Protein AF-A0ABD3Y4Z1-F1 (afdb_monomer_lite)

InterPro domains:
  IPR001492 Flagellin [PTHR42792] (3-357)
  IPR010810 Flagellin hook, IN motif [PF07196] (75-115)
  IPR042187 Flagellin, C-terminal domain, subdomain 2 [G3DSA:6.10.10.10] (309-356)
  IPR046358 Flagellin, C-terminal domain [PF00700] (271-356)

Foldseek 3Di:
DAQPCAKDWDQQDPDPPNTDIAGDGGLPLQRAFKFKDKQDAPDCAAALHKDFAFPDAGQHSHQWFWKFKAAQHTDIFTDGRSDFLLRVQVRVCVCCVPRVKHKFKKWKKWKFKPFFDQAQKKKWKAKQNDIWIFGGRRDRLVVLVRVQVRCCVCCVPRQKHWDADPSIIMIMHRSRGKIKMFDTDIPVRDKRIKMWIWGATLVRDTDDTDIDTNRRGMMIGGIMMMMIHLGKMKMATPDSSSHHNHRIDITDGDGSVPQDPPDPSSVVSNVRGVVSSVVNVVVSVVSVVVSVVVSVVSVVVVVVVVVVVVVVCCVVPPDDPVVVVVVVVVVVVCVVVVVVVVVVVVCVVVVVVVVVD

pLDDT: mean 87.48, std 9.1, range [54.03, 96.75]

Secondary structure (DSSP, 8-state):
--STTEEEEEE-SSSTT-EEEEEE---SGGG-EEEEEEE--SSSSSTT-EEEESSSPPPPS---EEEEEESSSEEEEEE-TT--HHHHHHHHHTTHHHH--EEEEEEEEEEEEEE-PPTT-EEEEEETTEEEEEE--SSHHHHHHHHHHHHHTTHHHH--EEEEETTEEEEEETT---EEEEEEEETTSS---EEEEEEE-TT--B---EEE-TTS-EEEEPPEEEEEESS--EEEESSGGGTTSSSEEE-EEEESTT---SSHHHHHHHHHHHHHHHHHHHHHHHHHHHHHHHHHHHHHHHHHHHHHHHHHHHHHHS--HHHHHHHHHHHHHHHHHHHHHHHHHHHHHHHHHHT--

Sequence (357 aa):
LNGSFGSKSFQIGSNANETINVSLSSVAAEKIGSNQVNLQSAAADGFGQAAAATATLATSAVAGGTYDISGRNDAQVTIAAGASAEDAAAAINSVTSSTGVTAQARTEAGLSLSALAAADESVSFELNGEKLSFVATGSKSGDEQALAEAINSATDEHGVTATIENGALSVSNNNGADITFADLTDSAGTPTVELDVTPEGYDGAAGTAVTLNTAAGATRVSGAVQLNSSETFSAQASDASLAAGTTDVTSKLNDVADVDITSQKGSQDALAIIDNAIANIDSQRASLGAVQNRFDHTISNLANISENVSASRSRIQDTDFATETAEMTKNQILQQAGTSILSQANQLPQTALSLLG

Structure (mmCIF, N/CA/C/O backbone):
data_AF-A0ABD3Y4Z1-F1
#
_entry.id   AF-A0ABD3Y4Z1-F1
#
loop_
_atom_site.group_PDB
_atom_site.id
_atom_site.type_symbol
_atom_site.label_atom_id
_atom_site.label_alt_id
_atom_site.label_comp_id
_atom_site.label_asym_id
_atom_site.label_entity_id
_atom_site.label_seq_id
_atom_site.pdbx_PDB_ins_code
_atom_site.Cartn_x
_atom_site.Cartn_y
_atom_site.Cartn_z
_atom_site.occupancy
_atom_site.B_iso_or_equiv
_atom_site.auth_seq_id
_atom_site.auth_comp_id
_atom_site.auth_asym_id
_atom_site.auth_atom_id
_atom_site.pdbx_PDB_model_num
ATOM 1 N N . LEU A 1 1 ? -5.950 13.852 19.069 1.00 77.19 1 LEU A N 1
ATOM 2 C CA . LEU A 1 1 ? -5.534 13.156 20.307 1.00 77.19 1 LEU A CA 1
ATOM 3 C C . LEU A 1 1 ? -4.084 12.720 20.148 1.00 77.19 1 LEU A C 1
ATOM 5 O O . LEU A 1 1 ? -3.769 12.134 19.125 1.00 77.19 1 LEU A O 1
ATOM 9 N N . ASN A 1 2 ? -3.213 13.018 21.113 1.00 79.06 2 ASN A N 1
ATOM 10 C CA . ASN A 1 2 ? -1.759 12.783 21.023 1.00 79.06 2 ASN A CA 1
ATOM 11 C C . ASN A 1 2 ? -1.303 11.437 21.628 1.00 79.06 2 ASN A C 1
ATOM 13 O O . ASN A 1 2 ? -0.126 11.261 21.919 1.00 79.06 2 ASN A O 1
ATOM 17 N N . GLY A 1 3 ? -2.236 10.523 21.912 1.00 80.94 3 GLY A N 1
ATOM 18 C CA . GLY A 1 3 ? -1.942 9.224 22.529 1.00 80.94 3 GLY A CA 1
ATOM 19 C C . GLY A 1 3 ? -1.646 9.255 24.034 1.00 80.94 3 GLY A C 1
ATOM 20 O O . GLY A 1 3 ? -1.525 8.198 24.641 1.00 80.94 3 GLY A O 1
ATOM 21 N N . SER A 1 4 ? -1.601 10.428 24.681 1.00 85.94 4 SER A N 1
ATOM 22 C CA . SER A 1 4 ? -1.323 10.539 26.126 1.00 85.94 4 SER A CA 1
ATOM 23 C C . SER A 1 4 ? -2.410 9.913 27.014 1.00 85.94 4 SER A C 1
ATOM 25 O O . SER A 1 4 ? -2.146 9.561 28.165 1.00 85.94 4 SER A O 1
ATOM 27 N N . PHE A 1 5 ? -3.628 9.745 26.487 1.00 86.00 5 PHE A N 1
ATOM 28 C CA . PHE A 1 5 ? -4.715 9.089 27.213 1.00 86.00 5 PHE A CA 1
ATOM 29 C C . PHE A 1 5 ? -4.384 7.620 27.525 1.00 86.00 5 PHE A C 1
ATOM 31 O O . PHE A 1 5 ? -4.651 7.167 28.640 1.00 86.00 5 PHE A O 1
ATOM 38 N N . GLY A 1 6 ? -3.747 6.907 26.586 1.00 85.81 6 GLY A N 1
ATOM 39 C CA . GLY A 1 6 ? -3.379 5.500 26.734 1.00 85.81 6 GLY A CA 1
ATOM 40 C C . GLY A 1 6 ? -4.581 4.631 27.103 1.00 85.81 6 GLY A C 1
ATOM 41 O O . GLY A 1 6 ? -5.653 4.768 26.515 1.00 85.81 6 GLY A O 1
ATOM 42 N N . SER A 1 7 ? -4.411 3.773 28.109 1.00 89.38 7 SER A N 1
ATOM 43 C CA . SER A 1 7 ? -5.489 2.966 28.690 1.00 89.38 7 SER A CA 1
ATOM 44 C C . SER A 1 7 ? -5.865 3.494 30.073 1.00 89.38 7 SER A C 1
ATOM 46 O O . SER A 1 7 ? -5.018 3.567 30.969 1.00 89.38 7 SER A O 1
ATOM 48 N N . LYS A 1 8 ? -7.138 3.851 30.263 1.00 91.81 8 LYS A N 1
ATOM 49 C CA . LYS A 1 8 ? -7.707 4.282 31.548 1.00 91.81 8 LYS A CA 1
ATOM 50 C C . LYS A 1 8 ? -8.843 3.358 31.960 1.00 91.81 8 LYS A C 1
ATOM 52 O O . LYS A 1 8 ? -9.648 2.952 31.127 1.00 91.81 8 LYS A O 1
ATOM 57 N N . SER A 1 9 ? -8.922 3.060 33.250 1.00 92.75 9 SER A N 1
ATOM 58 C CA . SER A 1 9 ? -10.040 2.343 33.850 1.00 92.75 9 SER A CA 1
ATOM 59 C C . SER A 1 9 ? -10.935 3.320 34.607 1.00 92.75 9 SER A C 1
ATOM 61 O O . SER A 1 9 ? -10.460 4.198 35.329 1.00 92.75 9 SER A O 1
ATOM 63 N N . PHE A 1 10 ? -12.244 3.170 34.436 1.00 93.06 10 PHE A N 1
ATOM 64 C CA . PHE A 1 10 ? -13.253 3.924 35.170 1.00 93.06 10 PHE A CA 1
ATOM 65 C C . PHE A 1 10 ? -13.995 2.962 36.083 1.00 93.06 10 PHE A C 1
ATOM 67 O O . PHE A 1 10 ? -14.645 2.037 35.599 1.00 93.06 10 PHE A O 1
ATOM 74 N N . GLN A 1 11 ? -13.881 3.167 37.393 1.00 93.31 11 GLN A N 1
ATOM 75 C CA . GLN A 1 11 ? -14.671 2.448 38.386 1.00 93.31 11 GLN A CA 1
ATOM 76 C C . GLN A 1 11 ? -16.131 2.878 38.243 1.00 93.31 11 GLN A C 1
ATOM 78 O O . GLN A 1 11 ? -16.445 4.057 38.392 1.00 93.31 11 GLN A O 1
ATOM 83 N N . ILE A 1 12 ? -17.004 1.924 37.938 1.00 91.06 12 ILE A N 1
ATOM 84 C CA . ILE A 1 12 ? -18.431 2.178 37.734 1.00 91.06 12 ILE A CA 1
ATOM 85 C C . ILE A 1 12 ? -19.304 1.510 38.787 1.00 91.06 12 ILE A C 1
ATOM 87 O O . ILE A 1 12 ? -20.446 1.905 38.942 1.00 91.06 12 ILE A O 1
ATOM 91 N N . GLY A 1 13 ? -18.794 0.540 39.539 1.00 88.12 13 GLY A N 1
ATOM 92 C CA . GLY A 1 13 ? -19.601 -0.205 40.496 1.00 88.12 13 GLY A CA 1
ATOM 93 C C . GLY A 1 13 ? -19.256 0.067 41.958 1.00 88.12 13 GLY A C 1
ATOM 94 O O . GLY A 1 13 ? -18.287 0.765 42.275 1.00 88.12 13 GLY A O 1
ATOM 95 N N . SER A 1 14 ? -20.072 -0.477 42.859 1.00 85.75 14 SER A N 1
ATOM 96 C CA . SER A 1 14 ? -19.900 -0.332 44.308 1.00 85.75 14 SER A CA 1
ATOM 97 C C . SER A 1 14 ? -18.797 -1.229 44.872 1.00 85.75 14 SER A C 1
ATOM 99 O O . SER A 1 14 ? -18.275 -0.934 45.947 1.00 85.75 14 SER A O 1
ATOM 101 N N . ASN A 1 15 ? -18.439 -2.312 44.172 1.00 88.81 15 ASN A N 1
ATOM 102 C CA . ASN A 1 15 ? -17.381 -3.228 44.594 1.00 88.81 15 ASN A CA 1
ATOM 103 C C . ASN A 1 15 ? -16.070 -2.931 43.866 1.00 88.81 15 ASN A C 1
ATOM 105 O O . ASN A 1 15 ? -16.061 -2.518 42.707 1.00 88.81 15 ASN A O 1
ATOM 109 N N . ALA A 1 16 ? -14.940 -3.190 44.523 1.00 90.25 16 ALA A N 1
ATOM 110 C CA . ALA A 1 16 ? -13.627 -2.993 43.917 1.00 90.25 16 ALA A CA 1
ATOM 111 C C . ALA A 1 16 ? -13.487 -3.757 42.583 1.00 90.25 16 ALA A C 1
ATOM 113 O O . ALA A 1 16 ? -13.879 -4.919 42.484 1.00 90.25 16 ALA A O 1
ATOM 114 N N . ASN A 1 17 ? -12.865 -3.111 41.590 1.00 89.88 17 ASN A N 1
ATOM 115 C CA . ASN A 1 17 ? -12.566 -3.636 40.247 1.00 89.88 17 ASN A CA 1
ATOM 116 C C . ASN A 1 17 ? -13.754 -3.764 39.274 1.00 89.88 17 ASN A C 1
ATOM 118 O O . ASN A 1 17 ? -13.558 -4.209 38.141 1.00 89.88 17 ASN A O 1
ATOM 122 N N . GLU A 1 18 ? -14.954 -3.312 39.641 1.00 91.56 18 GLU A N 1
ATOM 123 C CA . GLU A 1 18 ? -16.062 -3.124 38.694 1.00 91.56 18 GLU A CA 1
ATOM 124 C C . GLU A 1 18 ? -15.767 -1.917 37.787 1.00 91.56 18 GLU A C 1
ATOM 126 O O . GLU A 1 18 ? -16.157 -0.783 38.073 1.00 91.56 18 GLU A O 1
ATOM 131 N N . THR A 1 19 ? -15.024 -2.162 36.702 1.00 93.25 19 THR A N 1
ATOM 132 C CA . THR A 1 19 ? -14.462 -1.115 35.841 1.00 93.25 19 THR A CA 1
ATOM 133 C C . THR A 1 19 ? -14.854 -1.248 34.370 1.00 93.25 19 THR A C 1
ATOM 135 O O . THR A 1 19 ? -15.142 -2.331 33.850 1.00 93.25 19 THR A O 1
ATOM 138 N N . ILE A 1 20 ? -14.852 -0.111 33.677 1.00 92.50 20 ILE A N 1
ATOM 139 C CA . ILE A 1 20 ? -14.861 -0.032 32.215 1.00 92.50 20 ILE A CA 1
ATOM 140 C C . ILE A 1 20 ? -13.511 0.521 31.784 1.00 92.50 20 ILE A C 1
ATOM 142 O O . ILE A 1 20 ? -13.114 1.607 32.207 1.00 92.50 20 ILE A O 1
ATOM 146 N N . ASN A 1 21 ? -12.806 -0.242 30.955 1.00 91.94 21 ASN A N 1
ATOM 147 C CA . ASN A 1 21 ? -11.532 0.171 30.388 1.00 91.94 21 ASN A CA 1
ATOM 148 C C . ASN A 1 21 ? -11.776 0.901 29.072 1.00 91.94 21 ASN A C 1
ATOM 150 O O . ASN A 1 21 ? -12.560 0.444 28.240 1.00 91.94 21 ASN A O 1
ATOM 154 N N . VAL A 1 22 ? -11.082 2.016 28.889 1.00 92.38 22 VAL A N 1
ATOM 155 C CA . VAL A 1 22 ? -11.093 2.800 27.661 1.00 92.38 22 VAL A CA 1
ATOM 156 C C . VAL A 1 22 ? -9.653 2.986 27.226 1.00 92.38 22 VAL A C 1
ATOM 158 O O . VAL A 1 22 ? -8.838 3.534 27.970 1.00 92.38 22 VAL A O 1
ATOM 161 N N . SER A 1 23 ? -9.344 2.521 26.025 1.00 89.12 23 SER A N 1
ATOM 162 C CA . SER A 1 23 ? -8.058 2.728 25.373 1.00 89.12 23 SER A CA 1
ATOM 163 C C . SER A 1 23 ? -8.235 3.691 24.209 1.00 89.12 23 SER A C 1
ATOM 165 O O . SER A 1 23 ? -9.094 3.469 23.356 1.00 89.12 23 SER A O 1
ATOM 167 N N . LEU A 1 24 ? -7.427 4.750 24.167 1.00 87.19 24 LEU A N 1
ATOM 168 C CA . LEU A 1 24 ? -7.327 5.629 23.005 1.00 87.19 24 LEU A CA 1
ATOM 169 C C . LEU A 1 24 ? -5.881 5.669 22.531 1.00 87.19 24 LEU A C 1
ATOM 171 O O . LEU A 1 24 ? -4.979 6.075 23.269 1.00 87.19 24 LEU A O 1
ATOM 175 N N . SER A 1 25 ? -5.695 5.286 21.276 1.00 86.06 25 SER A N 1
ATOM 176 C CA . SER A 1 25 ? -4.427 5.426 20.575 1.00 86.06 25 SER A CA 1
ATOM 177 C C . SER A 1 25 ? -4.230 6.869 20.098 1.00 86.06 25 SER A C 1
ATOM 179 O O . SER A 1 25 ? -5.124 7.718 20.175 1.00 86.06 25 SER A O 1
ATOM 181 N N . SER A 1 26 ? -3.016 7.186 19.650 1.00 88.44 26 SER A N 1
ATOM 182 C CA . SER A 1 26 ? -2.761 8.479 19.014 1.00 88.44 26 SER A CA 1
ATOM 183 C C . SER A 1 26 ? -3.488 8.565 17.669 1.00 88.44 26 SER A C 1
ATOM 185 O O . SER A 1 26 ? -3.618 7.566 16.968 1.00 88.44 26 SER A O 1
ATOM 187 N N . VAL A 1 27 ? -3.930 9.772 17.314 1.00 88.25 27 VAL A N 1
ATOM 188 C CA . VAL A 1 27 ? -4.395 10.132 15.959 1.00 88.25 27 VAL A CA 1
ATOM 189 C C . VAL A 1 27 ? -3.575 11.296 15.393 1.00 88.25 27 VAL A C 1
ATOM 191 O O . VAL A 1 27 ? -4.045 12.050 14.548 1.00 88.25 27 VAL A O 1
ATOM 194 N N . ALA A 1 28 ? -2.377 11.523 15.941 1.00 91.75 28 ALA A N 1
ATOM 195 C CA . ALA A 1 28 ? -1.428 12.469 15.365 1.00 91.75 28 ALA A CA 1
ATOM 196 C C . ALA A 1 28 ? -0.956 11.955 13.999 1.00 91.75 28 ALA A C 1
ATOM 198 O O . ALA A 1 28 ? -0.784 10.747 13.855 1.00 91.75 28 ALA A O 1
ATOM 199 N N . ALA A 1 29 ? -0.714 12.860 13.045 1.00 90.62 29 ALA A N 1
ATOM 200 C CA . ALA A 1 29 ? -0.321 12.512 11.675 1.00 90.62 29 ALA A CA 1
ATOM 201 C C . ALA A 1 29 ? 0.913 11.590 11.626 1.00 90.62 29 ALA A C 1
ATOM 203 O O . ALA A 1 29 ? 0.895 10.616 10.896 1.00 90.62 29 ALA A O 1
ATOM 204 N N . GLU A 1 30 ? 1.893 11.806 12.509 1.00 91.06 30 GLU A N 1
ATOM 205 C CA . GLU A 1 30 ? 3.121 10.995 12.673 1.00 91.06 30 GLU A CA 1
ATOM 206 C C . GLU A 1 30 ? 2.895 9.589 13.285 1.00 91.06 30 GLU A C 1
ATOM 208 O O . GLU A 1 30 ? 3.835 8.852 13.594 1.00 91.06 30 GLU A O 1
ATOM 213 N N . LYS A 1 31 ? 1.650 9.247 13.641 1.00 88.56 31 LYS A N 1
ATOM 214 C CA . LYS A 1 31 ? 1.281 7.999 14.342 1.00 88.56 31 LYS A CA 1
ATOM 215 C C . LYS A 1 31 ? 0.110 7.269 13.693 1.00 88.56 31 LYS A C 1
ATOM 217 O O . LYS A 1 31 ? -0.334 6.259 14.235 1.00 88.56 31 LYS A O 1
ATOM 222 N N . ILE A 1 32 ? -0.390 7.781 12.576 1.00 91.56 32 ILE A N 1
ATOM 223 C CA . ILE A 1 32 ? -1.427 7.153 11.759 1.00 91.56 32 ILE A CA 1
ATOM 224 C C . ILE A 1 32 ? -0.941 7.124 10.318 1.00 91.56 32 ILE A C 1
ATOM 226 O O . ILE A 1 32 ? -0.177 7.991 9.909 1.00 91.56 32 ILE A O 1
ATOM 230 N N . GLY A 1 33 ? -1.390 6.137 9.558 1.00 93.38 33 GLY A N 1
ATOM 231 C CA . GLY A 1 33 ? -0.965 5.939 8.183 1.00 93.38 33 GLY A CA 1
ATOM 232 C C . GLY A 1 33 ? -1.223 4.510 7.746 1.00 93.38 33 GLY A C 1
ATOM 233 O O . GLY A 1 33 ? -2.101 3.840 8.302 1.00 93.38 33 GLY A O 1
ATOM 234 N N . SER A 1 34 ? -0.431 4.047 6.786 1.00 94.19 34 SER A N 1
ATOM 235 C CA . SER A 1 34 ? -0.441 2.659 6.333 1.00 94.19 34 SER A CA 1
ATOM 236 C C . SER A 1 34 ? 0.809 1.952 6.834 1.00 94.19 34 SER A C 1
ATOM 238 O O . SER A 1 34 ? 1.921 2.461 6.709 1.00 94.19 34 SER A O 1
ATOM 240 N N . ASN A 1 35 ? 0.640 0.765 7.402 1.00 93.56 35 ASN A N 1
ATOM 241 C CA . ASN A 1 35 ? 1.744 -0.167 7.553 1.00 93.56 35 ASN A CA 1
ATOM 242 C C . ASN A 1 35 ? 1.999 -0.779 6.178 1.00 93.56 35 ASN A C 1
ATOM 244 O O . ASN A 1 35 ? 1.057 -1.265 5.553 1.00 93.56 35 ASN A O 1
ATOM 248 N N . GLN A 1 36 ? 3.242 -0.726 5.704 1.00 92.44 36 GLN A N 1
ATOM 249 C CA . GLN A 1 36 ? 3.599 -1.121 4.348 1.00 92.44 36 GLN A CA 1
ATOM 250 C C . GLN A 1 36 ? 4.734 -2.146 4.329 1.00 92.44 36 GLN A C 1
ATOM 252 O O . GLN A 1 36 ? 5.654 -2.097 5.152 1.00 92.44 36 GLN A O 1
ATOM 257 N N . VAL A 1 37 ? 4.661 -3.070 3.370 1.00 90.50 37 VAL A N 1
ATOM 258 C CA . VAL A 1 37 ? 5.750 -3.977 2.977 1.00 90.50 37 VAL A CA 1
ATOM 259 C C . VAL A 1 37 ? 5.806 -4.005 1.458 1.00 90.50 37 VAL A C 1
ATOM 261 O O . VAL A 1 37 ? 4.808 -4.327 0.821 1.00 90.50 37 VAL A O 1
ATOM 264 N N . ASN A 1 38 ? 6.969 -3.728 0.876 1.00 87.94 38 ASN A N 1
ATOM 265 C CA . ASN A 1 38 ? 7.176 -3.900 -0.558 1.00 87.94 38 ASN A CA 1
ATOM 266 C C . ASN A 1 38 ? 7.712 -5.308 -0.824 1.00 87.94 38 ASN A C 1
ATOM 268 O O . ASN A 1 38 ? 8.764 -5.694 -0.312 1.00 87.94 38 ASN A O 1
ATOM 272 N N . LEU A 1 39 ? 6.982 -6.073 -1.629 1.00 82.31 39 LEU A N 1
ATOM 273 C CA . LEU A 1 39 ? 7.399 -7.365 -2.153 1.00 82.31 39 LEU A CA 1
ATOM 274 C C . LEU A 1 39 ? 8.243 -7.109 -3.406 1.00 82.31 39 LEU A C 1
ATOM 276 O O . LEU A 1 39 ? 7.756 -7.178 -4.532 1.00 82.31 39 LEU A O 1
ATOM 280 N N . GLN A 1 40 ? 9.503 -6.748 -3.191 1.00 75.94 40 GLN A N 1
ATOM 281 C CA . GLN A 1 40 ? 10.511 -6.610 -4.243 1.00 75.94 40 GLN A CA 1
ATOM 282 C C . GLN A 1 40 ? 11.663 -7.564 -3.950 1.00 75.94 40 GLN A C 1
ATOM 284 O O . GLN A 1 40 ? 12.003 -7.766 -2.785 1.00 75.94 40 GLN A O 1
ATOM 289 N N . SER A 1 41 ? 12.251 -8.173 -4.976 1.00 70.12 41 SER A N 1
ATOM 290 C CA . SER A 1 41 ? 13.388 -9.072 -4.774 1.00 70.12 41 SER A CA 1
ATOM 291 C C . SER A 1 41 ? 14.689 -8.293 -4.617 1.00 70.12 41 SER A C 1
ATOM 293 O O . SER A 1 41 ? 14.952 -7.354 -5.362 1.00 70.12 41 SER A O 1
ATOM 295 N N . ALA A 1 42 ? 15.534 -8.700 -3.665 1.00 62.69 42 ALA A N 1
ATOM 296 C CA . ALA A 1 42 ? 16.921 -8.223 -3.611 1.00 62.69 42 ALA A CA 1
ATOM 297 C C . ALA A 1 42 ? 17.856 -9.022 -4.539 1.00 62.69 42 ALA A C 1
ATOM 299 O O . ALA A 1 42 ? 18.993 -8.609 -4.777 1.00 62.69 42 ALA A O 1
ATOM 300 N N . ALA A 1 43 ? 17.409 -10.182 -5.028 1.00 62.09 43 ALA A N 1
ATOM 301 C CA . ALA A 1 43 ? 18.127 -10.970 -6.021 1.00 62.09 43 ALA A CA 1
ATOM 302 C C . ALA A 1 43 ? 17.820 -10.447 -7.433 1.00 62.09 43 ALA A C 1
ATOM 304 O O . ALA A 1 43 ? 16.834 -9.748 -7.647 1.00 62.09 43 ALA A O 1
ATOM 305 N N . ALA A 1 44 ? 18.643 -10.808 -8.421 1.00 62.78 44 ALA A N 1
ATOM 306 C CA . ALA A 1 44 ? 18.384 -10.478 -9.829 1.00 62.78 44 ALA A CA 1
ATOM 307 C C . ALA A 1 44 ? 17.068 -11.089 -10.362 1.00 62.78 44 ALA A C 1
ATOM 309 O O . ALA A 1 44 ? 16.589 -10.674 -11.412 1.00 62.78 44 ALA A O 1
ATOM 310 N N . ASP A 1 45 ? 16.476 -12.025 -9.611 1.00 69.00 45 ASP A N 1
ATOM 311 C CA . ASP A 1 45 ? 15.256 -12.739 -9.956 1.00 69.00 45 ASP A CA 1
ATOM 312 C C . ASP A 1 45 ? 14.134 -12.431 -8.948 1.00 69.00 45 ASP A C 1
ATOM 314 O O . ASP A 1 45 ? 14.328 -12.617 -7.744 1.00 69.00 45 ASP A O 1
ATOM 318 N N . GLY A 1 46 ? 12.980 -11.949 -9.429 1.00 78.44 46 GLY A N 1
ATOM 319 C CA . GLY A 1 46 ? 11.748 -11.738 -8.655 1.00 78.44 46 GLY A CA 1
ATOM 320 C C . GLY A 1 46 ? 10.954 -10.486 -9.057 1.00 78.44 46 GLY A C 1
ATOM 321 O O . GLY A 1 46 ? 11.169 -9.922 -10.129 1.00 78.44 46 GLY A O 1
ATOM 322 N N . PHE A 1 47 ? 10.012 -10.058 -8.208 1.00 84.81 47 PHE A N 1
ATOM 323 C CA . PHE A 1 47 ? 9.220 -8.839 -8.431 1.00 84.81 47 PHE A CA 1
ATOM 324 C C . PHE A 1 47 ? 10.090 -7.577 -8.407 1.00 84.81 47 PHE A C 1
ATOM 326 O O . PHE A 1 47 ? 11.041 -7.492 -7.624 1.00 84.81 47 PHE A O 1
ATOM 333 N N . GLY A 1 48 ? 9.736 -6.594 -9.238 1.00 83.94 48 GLY A N 1
ATOM 334 C CA . GLY A 1 48 ? 10.451 -5.323 -9.373 1.00 83.94 48 GLY A CA 1
ATOM 335 C C . GLY A 1 48 ? 11.771 -5.409 -10.143 1.00 83.94 48 GLY A C 1
ATOM 336 O O . GLY A 1 48 ? 12.542 -4.459 -10.101 1.00 83.94 48 GLY A O 1
ATOM 337 N N . GLN A 1 49 ? 12.047 -6.527 -10.827 1.00 84.81 49 GLN A N 1
ATOM 338 C CA . GLN A 1 49 ? 13.298 -6.763 -11.554 1.00 84.81 49 GLN A CA 1
ATOM 339 C C . GLN A 1 49 ? 13.074 -6.855 -13.069 1.00 84.81 49 GLN A C 1
ATOM 341 O O . GLN A 1 49 ? 12.001 -7.236 -13.546 1.00 84.81 49 GLN A O 1
ATOM 346 N N . ALA A 1 50 ? 14.121 -6.536 -13.831 1.00 83.38 50 ALA A N 1
ATOM 347 C CA . ALA A 1 50 ? 14.156 -6.672 -15.281 1.00 83.38 50 ALA A CA 1
ATOM 348 C C . ALA A 1 50 ? 14.964 -7.910 -15.686 1.00 83.38 50 ALA A C 1
ATOM 350 O O . ALA A 1 50 ? 16.068 -8.132 -15.193 1.00 83.38 50 ALA A O 1
ATOM 351 N N . ALA A 1 51 ? 14.427 -8.689 -16.622 1.00 83.50 51 ALA A N 1
ATOM 352 C CA . ALA A 1 51 ? 15.077 -9.852 -17.210 1.00 83.50 51 ALA A CA 1
ATOM 353 C C . ALA A 1 51 ? 15.362 -9.604 -18.694 1.00 83.50 51 ALA A C 1
ATOM 355 O O . ALA A 1 51 ? 14.476 -9.193 -19.439 1.00 83.50 51 ALA A O 1
ATOM 356 N N . ALA A 1 52 ? 16.585 -9.904 -19.131 1.00 81.81 52 ALA A N 1
ATOM 357 C CA . ALA A 1 52 ? 17.012 -9.788 -20.523 1.00 81.81 52 ALA A CA 1
ATOM 358 C C . ALA A 1 52 ? 17.000 -11.152 -21.225 1.00 81.81 52 ALA A C 1
ATOM 360 O O . ALA A 1 52 ? 17.341 -12.170 -20.618 1.00 81.81 52 ALA A O 1
ATOM 361 N N . ALA A 1 53 ? 16.686 -11.177 -22.518 1.00 76.44 53 ALA A N 1
ATOM 362 C CA . ALA A 1 53 ? 16.837 -12.364 -23.349 1.00 76.44 53 ALA A CA 1
ATOM 363 C C . ALA A 1 53 ? 17.277 -12.022 -24.780 1.00 76.44 53 ALA A C 1
ATOM 365 O O . ALA A 1 53 ? 17.070 -10.924 -25.296 1.00 76.44 53 ALA A O 1
ATOM 366 N N . THR A 1 54 ? 17.909 -12.996 -25.434 1.00 71.25 54 THR A N 1
ATOM 367 C CA . THR A 1 54 ? 18.347 -12.894 -26.829 1.00 71.25 54 THR A CA 1
ATOM 368 C C . THR A 1 54 ? 17.326 -13.574 -27.737 1.00 71.25 54 THR A C 1
ATOM 370 O O . THR A 1 54 ? 16.993 -14.735 -27.516 1.00 71.25 54 THR A O 1
ATOM 373 N N . ALA A 1 55 ? 16.870 -12.873 -28.780 1.00 60.22 55 ALA A N 1
ATOM 374 C CA . ALA A 1 55 ? 15.988 -13.356 -29.857 1.00 60.22 55 ALA A CA 1
ATOM 375 C C . ALA A 1 55 ? 14.560 -13.813 -29.474 1.00 60.22 55 ALA A C 1
ATOM 377 O O . ALA A 1 55 ? 13.717 -13.939 -30.356 1.00 60.22 55 ALA A O 1
ATOM 378 N N . THR A 1 56 ? 14.262 -14.045 -28.196 1.00 68.00 56 THR A N 1
ATOM 379 C CA . THR A 1 56 ? 12.910 -14.317 -27.677 1.00 68.00 56 THR A CA 1
ATOM 380 C C . THR A 1 56 ? 12.650 -13.477 -26.437 1.00 68.00 56 THR A C 1
ATOM 382 O O . THR A 1 56 ? 13.592 -13.181 -25.707 1.00 68.00 56 THR A O 1
ATOM 385 N N . LEU A 1 57 ? 11.384 -13.148 -26.164 1.00 75.12 57 LEU A N 1
ATOM 386 C CA . LEU A 1 57 ? 10.993 -12.418 -24.959 1.00 75.12 57 LEU A CA 1
ATOM 387 C C . LEU A 1 57 ? 11.478 -13.121 -23.682 1.00 75.12 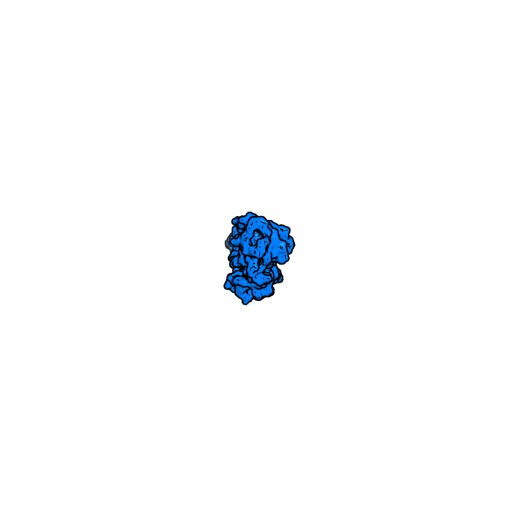57 LEU A C 1
ATOM 389 O O . LEU A 1 57 ? 11.340 -14.339 -23.540 1.00 75.12 57 LEU A O 1
ATOM 393 N N . ALA A 1 58 ? 12.021 -12.346 -22.742 1.00 75.69 58 ALA A N 1
ATOM 394 C CA . ALA A 1 58 ? 12.510 -12.869 -21.476 1.00 75.69 58 ALA A CA 1
ATOM 395 C C . ALA A 1 58 ? 11.384 -13.525 -20.657 1.00 75.69 58 ALA A C 1
ATOM 397 O O . ALA A 1 58 ? 10.289 -12.975 -20.489 1.00 75.69 58 ALA A O 1
ATOM 398 N N . THR A 1 59 ? 11.651 -14.715 -20.112 1.00 77.31 59 THR A N 1
ATOM 399 C CA . THR A 1 59 ? 10.789 -15.339 -19.097 1.00 77.31 59 THR A CA 1
ATOM 400 C C . THR A 1 59 ? 10.762 -14.477 -17.833 1.00 77.31 59 THR A C 1
ATOM 402 O O . THR A 1 59 ? 11.703 -13.731 -17.583 1.00 77.31 59 THR A O 1
ATOM 405 N N . SER A 1 60 ? 9.682 -14.535 -17.051 1.00 77.31 60 SER A N 1
ATOM 406 C CA . SER A 1 60 ? 9.547 -13.676 -15.877 1.00 77.31 60 SER A CA 1
ATOM 407 C C . SER A 1 60 ? 10.477 -14.248 -14.842 1.00 77.31 60 SER A C 1
ATOM 409 O O . SER A 1 60 ? 10.605 -15.468 -14.711 1.00 77.31 60 SER A O 1
ATOM 411 N N . ALA A 1 61 ? 11.147 -13.346 -14.143 1.00 72.69 61 ALA A N 1
ATOM 412 C CA . ALA A 1 61 ? 12.108 -13.719 -13.131 1.00 72.69 61 ALA A CA 1
ATOM 413 C C . ALA A 1 61 ? 11.418 -14.161 -11.823 1.00 72.69 61 ALA A C 1
ATOM 415 O O . ALA A 1 61 ? 12.082 -14.535 -10.862 1.00 72.69 61 ALA A O 1
ATOM 416 N N . VAL A 1 62 ? 10.079 -14.149 -11.773 1.00 80.75 62 VAL A N 1
ATOM 417 C CA . VAL A 1 62 ? 9.290 -14.596 -10.620 1.00 80.75 62 VAL A CA 1
ATOM 418 C C . VAL A 1 62 ? 9.327 -16.127 -10.528 1.00 80.75 62 VAL A C 1
ATOM 420 O O . VAL A 1 62 ? 8.670 -16.829 -11.297 1.00 80.75 62 VAL A O 1
ATOM 423 N N . ALA A 1 63 ? 10.072 -16.654 -9.553 1.00 74.00 63 ALA A N 1
ATOM 424 C CA . ALA A 1 63 ? 10.315 -18.091 -9.374 1.00 74.00 63 ALA A CA 1
ATOM 425 C C . ALA A 1 63 ? 9.073 -18.918 -8.968 1.00 74.00 63 ALA A C 1
ATOM 427 O O . ALA A 1 63 ? 9.059 -20.138 -9.137 1.00 74.00 63 ALA A O 1
ATOM 428 N N . GLY A 1 64 ? 8.013 -18.265 -8.481 1.00 80.00 64 GLY A N 1
ATOM 429 C CA . GLY A 1 64 ? 6.838 -18.919 -7.899 1.00 80.00 64 GLY A CA 1
ATOM 430 C C . GLY A 1 64 ? 7.103 -19.454 -6.487 1.00 80.00 64 GLY A C 1
ATOM 431 O O . GLY A 1 64 ? 8.233 -19.759 -6.118 1.00 80.00 64 GLY A O 1
ATOM 432 N N . GLY A 1 65 ? 6.064 -19.532 -5.659 1.00 86.75 65 GLY A N 1
ATOM 433 C CA . GLY A 1 65 ? 6.194 -19.902 -4.248 1.00 86.75 65 GLY A CA 1
ATOM 434 C C . GLY A 1 65 ? 4.981 -19.495 -3.423 1.00 86.75 65 GLY A C 1
ATOM 435 O O . GLY A 1 65 ? 3.899 -19.275 -3.967 1.00 86.75 65 GLY A O 1
ATOM 436 N N . THR A 1 66 ? 5.146 -19.401 -2.106 1.00 89.94 66 THR A N 1
ATOM 437 C CA . THR A 1 66 ? 4.083 -18.977 -1.191 1.00 89.94 66 THR A CA 1
ATOM 438 C C . THR A 1 66 ? 4.500 -17.782 -0.341 1.00 89.94 66 THR A C 1
ATOM 440 O O . THR A 1 66 ? 5.667 -17.655 0.024 1.00 89.94 66 THR A O 1
ATOM 443 N N . TYR A 1 67 ? 3.529 -16.938 0.007 1.00 90.38 67 TYR A N 1
ATOM 444 C CA . TYR A 1 67 ? 3.641 -15.934 1.061 1.00 90.38 67 TYR A CA 1
ATOM 445 C C . TYR A 1 67 ? 2.729 -16.302 2.225 1.00 90.38 67 TYR A C 1
ATOM 447 O O . TYR A 1 67 ? 1.520 -16.437 2.039 1.00 90.38 67 TYR A O 1
ATOM 455 N N . ASP A 1 68 ? 3.292 -16.412 3.419 1.00 92.44 68 ASP A N 1
ATOM 456 C CA . ASP A 1 68 ? 2.544 -16.463 4.668 1.00 92.44 68 ASP A CA 1
ATOM 457 C C . ASP A 1 68 ? 2.351 -15.027 5.170 1.00 92.44 68 ASP A C 1
ATOM 459 O O . ASP A 1 68 ? 3.304 -14.334 5.531 1.00 92.44 68 ASP A O 1
ATOM 463 N N . ILE A 1 69 ? 1.107 -14.551 5.126 1.00 93.38 69 ILE A N 1
ATOM 464 C CA . ILE A 1 69 ? 0.722 -13.200 5.536 1.00 93.38 69 ILE A CA 1
ATOM 465 C C . ILE A 1 69 ? 0.105 -13.281 6.926 1.00 93.38 69 ILE A C 1
ATOM 467 O O . ILE A 1 69 ? -0.992 -13.818 7.095 1.00 93.38 69 ILE A O 1
ATOM 471 N N . SER A 1 70 ? 0.792 -12.695 7.900 1.00 93.50 70 SER A N 1
ATOM 472 C CA . SER A 1 70 ? 0.365 -12.629 9.297 1.00 93.50 70 SER A CA 1
ATOM 473 C C . SER A 1 70 ? -0.085 -11.214 9.636 1.00 93.50 70 SER A C 1
ATOM 475 O O . SER A 1 70 ? 0.726 -10.352 9.973 1.00 93.50 70 SER A O 1
ATOM 477 N N . GLY A 1 71 ? -1.391 -10.968 9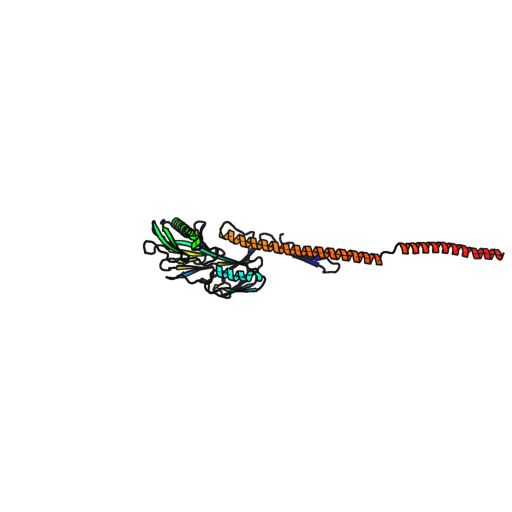.510 1.00 91.88 71 GLY A N 1
ATOM 478 C CA . GLY A 1 71 ? -2.045 -9.725 9.932 1.00 91.88 71 GLY A CA 1
ATOM 479 C C . GLY A 1 71 ? -2.939 -9.962 11.149 1.00 91.88 71 GLY A C 1
ATOM 480 O O . GLY A 1 71 ? -2.472 -10.387 12.202 1.00 91.88 71 GLY A O 1
ATOM 481 N N . ARG A 1 72 ? -4.250 -9.738 10.997 1.00 90.75 72 ARG A N 1
ATOM 482 C CA . ARG A 1 72 ? -5.258 -10.106 12.015 1.00 90.75 72 ARG A CA 1
ATOM 483 C C . ARG A 1 72 ? -5.327 -11.616 12.239 1.00 90.75 72 ARG A C 1
ATOM 485 O O . ARG A 1 72 ? -5.464 -12.083 13.367 1.00 90.75 72 ARG A O 1
ATOM 492 N N . ASN A 1 73 ? -5.220 -12.351 11.139 1.00 93.62 73 ASN A N 1
ATOM 493 C CA . ASN A 1 73 ? -5.138 -13.799 11.066 1.00 93.62 73 ASN A CA 1
ATOM 494 C C . ASN A 1 73 ? -4.057 -14.174 10.049 1.00 93.62 73 ASN A C 1
ATOM 496 O O . ASN A 1 73 ? -3.774 -13.398 9.132 1.00 93.62 73 ASN A O 1
ATOM 500 N N . ASP A 1 74 ? -3.520 -15.382 10.189 1.00 93.62 74 ASP A N 1
ATOM 501 C CA . ASP A 1 74 ? -2.545 -15.930 9.252 1.00 93.62 74 ASP A CA 1
ATOM 502 C C . ASP A 1 74 ? -3.252 -16.502 8.019 1.00 93.62 74 ASP A C 1
ATOM 504 O O . ASP A 1 74 ? -4.251 -17.224 8.135 1.00 93.62 74 ASP A O 1
ATOM 508 N N . ALA A 1 75 ? -2.728 -16.201 6.834 1.00 95.31 75 ALA A N 1
ATOM 509 C CA . ALA A 1 75 ? -3.151 -16.829 5.590 1.00 95.31 75 ALA A CA 1
ATOM 510 C C . ALA A 1 75 ? -1.956 -17.061 4.667 1.00 95.31 75 ALA A C 1
ATOM 512 O O . ALA A 1 75 ? -1.119 -16.182 4.486 1.00 95.31 75 ALA A O 1
ATOM 513 N N . GLN A 1 76 ? -1.926 -18.234 4.042 1.00 94.19 76 GLN A N 1
ATOM 514 C CA . GLN A 1 76 ? -0.946 -18.561 3.018 1.00 94.19 76 GLN A CA 1
ATOM 515 C C . GLN A 1 76 ? -1.511 -18.248 1.631 1.00 94.19 76 GLN A C 1
ATOM 517 O O . GLN A 1 76 ? -2.631 -18.646 1.302 1.00 94.19 76 GLN A O 1
ATOM 522 N N . VAL A 1 77 ? -0.719 -17.575 0.804 1.00 93.06 77 VAL A N 1
ATOM 523 C CA . VAL A 1 77 ? -1.045 -17.213 -0.579 1.00 93.06 77 VAL A CA 1
ATOM 524 C C . VAL A 1 77 ? -0.027 -17.859 -1.504 1.00 93.06 77 VAL A C 1
ATOM 526 O O . VAL A 1 77 ? 1.168 -17.787 -1.252 1.00 93.06 77 VAL A O 1
ATOM 529 N N . THR A 1 78 ? -0.483 -18.500 -2.579 1.00 92.19 78 THR A N 1
ATOM 530 C CA . THR A 1 78 ? 0.405 -19.097 -3.589 1.00 92.19 78 THR A CA 1
ATOM 531 C C . THR A 1 78 ? 0.551 -18.165 -4.783 1.00 92.19 78 THR A C 1
ATOM 533 O O . THR A 1 78 ? -0.449 -17.724 -5.345 1.00 92.19 78 THR A O 1
ATOM 536 N N . ILE A 1 79 ? 1.792 -17.920 -5.195 1.00 89.88 79 ILE A N 1
ATOM 537 C CA . ILE A 1 79 ? 2.165 -17.178 -6.397 1.00 89.88 79 ILE A CA 1
ATOM 538 C C . ILE A 1 79 ? 2.726 -18.169 -7.413 1.00 89.88 79 ILE A C 1
ATOM 540 O O . ILE A 1 79 ? 3.667 -18.911 -7.123 1.00 89.88 79 ILE A O 1
ATOM 544 N N . ALA A 1 80 ? 2.140 -18.207 -8.608 1.00 88.19 80 ALA A N 1
ATOM 545 C CA . ALA A 1 80 ? 2.629 -19.070 -9.674 1.00 88.19 80 ALA A CA 1
ATOM 546 C C . ALA A 1 80 ? 3.974 -18.564 -10.222 1.00 88.19 80 ALA A C 1
ATOM 548 O O . ALA A 1 80 ? 4.247 -17.365 -10.235 1.00 88.19 80 ALA A O 1
ATOM 549 N N . ALA A 1 81 ? 4.811 -19.482 -10.704 1.00 86.56 81 ALA A N 1
ATOM 550 C CA . ALA A 1 81 ? 6.025 -19.105 -11.420 1.00 86.56 81 ALA A CA 1
ATOM 551 C C . ALA A 1 81 ? 5.659 -18.313 -12.684 1.00 86.56 81 ALA A C 1
ATOM 553 O O . ALA A 1 81 ? 4.768 -18.713 -13.436 1.00 86.56 81 ALA A O 1
ATOM 554 N N . GLY A 1 82 ? 6.341 -17.192 -12.902 1.00 85.38 82 GLY A N 1
ATOM 555 C CA . GLY A 1 82 ? 6.077 -16.278 -14.007 1.00 85.38 82 GLY A CA 1
ATOM 556 C C . GLY A 1 82 ? 4.800 -15.441 -13.883 1.00 85.38 82 GLY A C 1
ATOM 557 O O . GLY A 1 82 ? 4.427 -14.811 -14.871 1.00 85.38 82 GLY A O 1
ATOM 558 N N . ALA A 1 83 ? 4.131 -15.448 -12.723 1.00 88.44 83 ALA A N 1
ATOM 559 C CA . ALA A 1 83 ? 2.985 -14.580 -12.459 1.00 88.44 83 ALA A CA 1
ATOM 560 C C . ALA A 1 83 ? 3.386 -13.100 -12.524 1.00 88.44 83 ALA A C 1
ATOM 562 O O . ALA A 1 83 ? 4.485 -12.732 -12.097 1.00 88.44 83 ALA A O 1
ATOM 563 N N . SER A 1 84 ? 2.480 -12.263 -13.028 1.00 91.31 84 SER A N 1
ATOM 564 C CA . SER A 1 84 ? 2.647 -10.810 -12.990 1.00 91.31 84 SER A CA 1
ATOM 565 C C . SER A 1 84 ? 2.435 -10.273 -11.569 1.00 91.31 84 SER A C 1
ATOM 567 O O . SER A 1 84 ? 1.903 -10.964 -10.690 1.00 91.31 84 SER A O 1
ATOM 569 N N . ALA A 1 85 ? 2.827 -9.022 -11.324 1.00 91.69 85 ALA A N 1
ATOM 570 C CA . ALA A 1 85 ? 2.520 -8.371 -10.051 1.00 91.69 85 ALA A CA 1
ATOM 571 C C . ALA A 1 85 ? 1.005 -8.181 -9.864 1.00 91.69 85 ALA A C 1
ATOM 573 O O . ALA A 1 85 ? 0.518 -8.283 -8.738 1.00 91.69 85 ALA A O 1
ATOM 574 N N . GLU A 1 86 ? 0.257 -7.985 -10.953 1.00 93.38 86 GLU A N 1
ATOM 575 C CA . GLU A 1 86 ? -1.210 -7.950 -10.951 1.00 93.38 86 GLU A CA 1
ATOM 576 C C . GLU A 1 86 ? -1.805 -9.253 -10.395 1.00 93.38 86 GLU A C 1
ATOM 578 O O . GLU A 1 86 ? -2.597 -9.227 -9.448 1.00 93.38 86 GLU A O 1
ATOM 583 N N . ASP A 1 87 ? -1.367 -10.403 -10.919 1.00 93.44 87 ASP A N 1
ATOM 584 C CA . ASP A 1 87 ? -1.826 -11.721 -10.465 1.00 93.44 87 ASP A CA 1
ATOM 585 C C . ASP A 1 87 ? -1.500 -11.948 -8.985 1.00 93.44 87 ASP A C 1
ATOM 587 O O . ASP A 1 87 ? -2.313 -12.482 -8.223 1.00 93.44 87 ASP A O 1
ATOM 591 N N . ALA A 1 88 ? -0.312 -11.518 -8.557 1.00 91.50 88 ALA A N 1
ATOM 592 C CA . ALA A 1 88 ? 0.117 -11.645 -7.174 1.00 91.50 88 ALA A CA 1
ATOM 593 C C . ALA A 1 88 ? -0.688 -10.752 -6.226 1.00 91.50 88 ALA A C 1
ATOM 595 O O . ALA A 1 88 ? -1.135 -11.216 -5.173 1.00 91.50 88 ALA A O 1
ATOM 596 N N . ALA A 1 89 ? -0.948 -9.501 -6.608 1.00 93.62 89 ALA A N 1
ATOM 597 C CA . ALA A 1 89 ? -1.811 -8.620 -5.835 1.00 93.62 89 ALA A CA 1
ATOM 598 C C . ALA A 1 89 ? -3.248 -9.152 -5.775 1.00 93.62 89 ALA A C 1
ATOM 600 O O . ALA A 1 89 ? -3.854 -9.135 -4.704 1.00 93.62 89 ALA A O 1
ATOM 601 N N . ALA A 1 90 ? -3.786 -9.693 -6.870 1.00 95.12 90 ALA A N 1
ATOM 602 C CA . ALA A 1 90 ? -5.102 -10.328 -6.878 1.00 95.12 90 ALA A CA 1
ATOM 603 C C . ALA A 1 90 ? -5.160 -11.545 -5.936 1.00 95.12 90 ALA A C 1
ATOM 605 O O . ALA A 1 90 ? -6.107 -11.681 -5.152 1.00 95.12 90 ALA A O 1
ATOM 606 N N . ALA A 1 91 ? -4.129 -12.395 -5.951 1.00 94.00 91 ALA A N 1
ATOM 607 C CA . ALA A 1 91 ? -4.028 -13.548 -5.062 1.00 94.00 91 ALA A CA 1
ATOM 608 C C . ALA A 1 91 ? -4.011 -13.130 -3.582 1.00 94.00 91 ALA A C 1
ATOM 610 O O . ALA A 1 91 ? -4.729 -13.714 -2.768 1.00 94.00 91 ALA A O 1
ATOM 611 N N . ILE A 1 92 ? -3.267 -12.078 -3.233 1.00 93.50 92 ILE A N 1
ATOM 612 C CA . ILE A 1 92 ? -3.201 -11.561 -1.859 1.00 93.50 92 ILE A CA 1
ATOM 613 C C . ILE A 1 92 ? -4.507 -10.867 -1.454 1.00 93.50 92 ILE A C 1
ATOM 615 O O . ILE A 1 92 ? -5.021 -11.094 -0.357 1.00 93.50 92 ILE A O 1
ATOM 619 N N . ASN A 1 93 ? -5.112 -10.096 -2.356 1.00 95.19 93 ASN A N 1
ATOM 620 C CA . ASN A 1 93 ? -6.387 -9.428 -2.098 1.00 95.19 93 ASN A CA 1
ATOM 621 C C . ASN A 1 93 ? -7.545 -10.417 -1.859 1.00 95.19 93 ASN A C 1
ATOM 623 O O . ASN A 1 93 ? -8.531 -10.079 -1.200 1.00 95.19 93 ASN A O 1
ATOM 627 N N . SER A 1 94 ? -7.424 -11.668 -2.321 1.00 95.81 94 SER A N 1
ATOM 628 C CA . SER A 1 94 ? -8.412 -12.718 -2.039 1.00 95.81 94 SER A CA 1
ATOM 629 C C . SER A 1 94 ? -8.498 -13.096 -0.550 1.00 95.81 94 SER A C 1
ATOM 631 O O . SER A 1 94 ? -9.558 -13.525 -0.085 1.00 95.81 94 SER A O 1
ATOM 633 N N . VAL A 1 95 ? -7.422 -12.883 0.222 1.00 95.06 95 VAL A N 1
ATOM 634 C CA . VAL A 1 95 ? -7.355 -13.199 1.661 1.00 95.06 95 VAL A CA 1
ATOM 635 C C . VAL A 1 95 ? -7.483 -11.970 2.572 1.00 95.06 95 VAL A C 1
ATOM 637 O O . VAL A 1 95 ? -7.510 -12.127 3.795 1.00 95.06 95 VAL A O 1
ATOM 640 N N . THR A 1 96 ? -7.660 -10.761 2.019 1.00 94.38 96 THR A N 1
ATOM 641 C CA . THR A 1 96 ? -7.774 -9.494 2.776 1.00 94.38 96 THR A CA 1
ATOM 642 C C . THR A 1 96 ? -8.855 -9.522 3.851 1.00 94.38 96 THR A C 1
ATOM 644 O O . THR A 1 96 ? -8.672 -8.961 4.928 1.00 94.38 96 THR A O 1
ATOM 647 N N . SER A 1 97 ? -9.987 -10.182 3.595 1.00 92.56 97 SER A N 1
ATOM 648 C CA . SER A 1 97 ? -11.078 -10.270 4.579 1.00 92.56 97 SER A CA 1
ATOM 649 C C . SER A 1 97 ? -10.665 -10.975 5.879 1.00 92.56 97 SER A C 1
ATOM 651 O O . SER A 1 97 ? -11.216 -10.671 6.936 1.00 92.56 97 SER A O 1
ATOM 653 N N . SER A 1 98 ? -9.682 -11.878 5.804 1.00 92.75 98 SER A N 1
ATOM 654 C CA . SER A 1 98 ? -9.120 -12.599 6.947 1.00 92.75 98 SER A CA 1
ATOM 655 C C . SER A 1 98 ? -7.891 -11.886 7.511 1.00 92.75 98 SER A C 1
ATOM 657 O O . SER A 1 98 ? -7.803 -11.662 8.715 1.00 92.75 98 SER A O 1
ATOM 659 N N . THR A 1 99 ? -6.940 -11.504 6.656 1.00 94.31 99 THR A N 1
ATOM 660 C CA . THR A 1 99 ? -5.651 -10.945 7.099 1.00 94.31 99 THR A CA 1
ATOM 661 C C . THR A 1 99 ? -5.736 -9.464 7.469 1.00 94.31 99 THR A C 1
ATOM 663 O O . THR A 1 99 ? -4.975 -8.998 8.311 1.00 94.31 99 THR A O 1
ATOM 666 N N . GLY A 1 100 ? -6.656 -8.711 6.862 1.00 92.38 100 GLY A N 1
ATOM 667 C CA . GLY A 1 100 ? -6.692 -7.249 6.921 1.00 92.38 100 GLY A CA 1
ATOM 668 C C . GLY A 1 100 ? -5.638 -6.558 6.047 1.00 92.38 100 GLY A C 1
ATOM 669 O O . GLY A 1 100 ? -5.520 -5.341 6.123 1.00 92.38 100 GLY A O 1
ATOM 670 N N . VAL A 1 101 ? -4.891 -7.311 5.231 1.00 94.75 101 VAL A N 1
ATOM 671 C CA . VAL A 1 101 ? -3.822 -6.799 4.361 1.00 94.75 101 VAL A CA 1
ATOM 672 C C . VAL A 1 101 ? -4.335 -6.692 2.927 1.00 94.75 101 VAL A C 1
ATOM 674 O O . VAL A 1 101 ? -4.888 -7.657 2.396 1.00 94.75 101 VAL A O 1
ATOM 677 N N . THR A 1 102 ? -4.159 -5.531 2.302 1.00 94.06 102 THR A N 1
ATOM 678 C CA . THR A 1 102 ? -4.421 -5.294 0.875 1.00 94.06 102 THR A CA 1
ATOM 679 C C . THR A 1 102 ? -3.114 -5.253 0.095 1.00 94.06 102 THR A C 1
ATOM 681 O O . THR A 1 102 ? -2.061 -4.963 0.655 1.00 94.06 102 THR A O 1
ATOM 684 N N . ALA A 1 103 ? -3.174 -5.543 -1.199 1.00 93.81 103 ALA A N 1
ATOM 685 C CA . ALA A 1 103 ? -2.042 -5.493 -2.111 1.00 93.81 103 ALA A CA 1
ATOM 686 C C . ALA A 1 103 ? -2.331 -4.548 -3.282 1.00 93.81 103 ALA A C 1
ATOM 688 O O . ALA A 1 103 ? -3.419 -4.578 -3.863 1.00 93.81 103 ALA A O 1
ATOM 689 N N . GLN A 1 104 ? -1.345 -3.732 -3.635 1.00 92.69 104 GLN A N 1
ATOM 690 C CA . GLN A 1 104 ? -1.335 -2.872 -4.814 1.00 92.69 104 GLN A CA 1
ATOM 691 C C . GLN A 1 104 ? -0.152 -3.268 -5.690 1.00 92.69 104 GLN A C 1
ATOM 693 O O . GLN A 1 104 ? 0.953 -3.449 -5.185 1.00 92.69 104 GLN A O 1
ATOM 698 N N . ALA A 1 105 ? -0.387 -3.424 -6.988 1.00 92.88 105 ALA A N 1
ATOM 699 C CA . ALA A 1 105 ? 0.647 -3.765 -7.950 1.00 92.88 105 ALA A CA 1
ATOM 700 C C . ALA A 1 105 ? 0.916 -2.582 -8.874 1.00 92.88 105 ALA A C 1
ATOM 702 O O . ALA A 1 105 ? -0.006 -1.868 -9.263 1.00 92.88 105 ALA A O 1
ATOM 703 N N . ARG A 1 106 ? 2.185 -2.381 -9.221 1.00 91.81 106 ARG A N 1
ATOM 704 C CA . ARG A 1 106 ? 2.622 -1.371 -10.185 1.00 91.81 106 ARG A CA 1
ATOM 705 C C . ARG A 1 106 ? 3.899 -1.854 -10.849 1.00 91.81 106 ARG A C 1
ATOM 707 O O . ARG A 1 106 ? 4.773 -2.403 -10.184 1.00 91.81 106 ARG A O 1
ATOM 714 N N . THR A 1 107 ? 4.016 -1.614 -12.144 1.00 93.12 107 THR A N 1
ATOM 715 C CA . THR A 1 107 ? 5.257 -1.859 -12.883 1.00 93.12 107 THR A CA 1
ATOM 716 C C . THR A 1 107 ? 5.807 -0.527 -13.336 1.00 93.12 107 THR A C 1
ATOM 718 O O . THR A 1 107 ? 5.066 0.267 -13.910 1.00 93.12 107 THR A O 1
ATOM 721 N N . GLU A 1 108 ? 7.081 -0.272 -13.064 1.00 92.50 108 GLU A N 1
ATOM 722 C CA . GLU A 1 108 ? 7.739 0.984 -13.403 1.00 92.50 108 GLU A CA 1
ATOM 723 C C . GLU A 1 108 ? 9.162 0.719 -13.886 1.00 92.50 108 GLU A C 1
ATOM 725 O O . GLU A 1 108 ? 9.837 -0.198 -13.409 1.00 92.50 108 GLU A O 1
ATOM 730 N N . ALA A 1 109 ? 9.593 1.490 -14.879 1.00 93.50 109 ALA A N 1
ATOM 731 C CA . ALA A 1 109 ? 10.956 1.439 -15.375 1.00 93.50 109 ALA A CA 1
ATOM 732 C C . ALA A 1 109 ? 11.417 2.805 -15.879 1.00 93.50 109 ALA A C 1
ATOM 734 O O . ALA A 1 109 ? 10.725 3.455 -16.663 1.00 93.50 109 ALA A O 1
ATOM 735 N N . GLY A 1 110 ? 12.622 3.200 -15.485 1.00 94.06 110 GLY A N 1
ATOM 736 C CA . GLY A 1 110 ? 13.361 4.287 -16.105 1.00 94.06 110 GLY A CA 1
ATOM 737 C C . GLY A 1 110 ? 13.905 3.859 -17.467 1.00 94.06 110 GLY A C 1
ATOM 738 O O . GLY A 1 110 ? 14.467 2.770 -17.612 1.00 94.06 110 GLY A O 1
ATOM 739 N N . LEU A 1 111 ? 13.755 4.725 -18.464 1.00 93.94 111 LEU A N 1
ATOM 740 C CA . LEU A 1 111 ? 14.276 4.547 -19.813 1.00 93.94 111 LEU A CA 1
ATOM 741 C C . LEU A 1 111 ? 15.350 5.597 -20.091 1.00 93.94 111 LEU A C 1
ATOM 743 O O . LEU A 1 111 ? 15.172 6.780 -19.806 1.00 93.94 111 LEU A O 1
ATOM 747 N N . SER A 1 112 ? 16.462 5.177 -20.684 1.00 93.50 112 SER A N 1
ATOM 748 C CA . SER A 1 112 ? 17.523 6.087 -21.112 1.00 93.50 112 SER A CA 1
ATOM 749 C C . SER A 1 112 ? 18.134 5.599 -22.414 1.00 93.50 112 SER A C 1
ATOM 751 O O . SER A 1 112 ? 18.621 4.475 -22.482 1.00 93.50 112 SER A O 1
ATOM 753 N N . LEU A 1 113 ? 18.192 6.461 -23.431 1.00 90.94 113 LEU A N 1
ATOM 754 C CA . LEU A 1 113 ? 18.985 6.154 -24.622 1.00 90.94 113 LEU A CA 1
ATOM 755 C C . LEU A 1 113 ? 20.481 6.320 -24.303 1.00 90.94 113 LEU A C 1
ATOM 757 O O . LEU A 1 113 ? 20.940 7.418 -23.952 1.00 90.94 113 LEU A O 1
ATOM 761 N N . SER A 1 114 ? 21.235 5.223 -24.395 1.00 89.31 114 SER A N 1
ATOM 762 C CA . SER A 1 114 ? 22.696 5.181 -24.225 1.00 89.31 114 SER A CA 1
ATOM 763 C C . SER A 1 114 ? 23.432 5.306 -25.562 1.00 89.31 114 SER A C 1
ATOM 765 O O . SER A 1 114 ? 24.540 5.849 -25.599 1.00 89.31 114 SER A O 1
ATOM 767 N N . ALA A 1 115 ? 22.786 4.921 -26.666 1.00 90.19 115 ALA A N 1
ATOM 768 C CA . ALA A 1 115 ? 23.229 5.198 -28.028 1.00 90.19 115 ALA A CA 1
ATOM 769 C C . ALA A 1 115 ? 22.049 5.649 -28.903 1.00 90.19 115 ALA A C 1
ATOM 771 O O . ALA A 1 115 ? 20.918 5.195 -28.727 1.00 90.19 115 ALA A O 1
ATOM 772 N N . LEU A 1 116 ? 22.313 6.591 -29.810 1.00 89.88 116 LEU A N 1
ATOM 773 C CA . LEU A 1 116 ? 21.298 7.279 -30.607 1.00 89.88 116 LEU A CA 1
ATOM 774 C C . LEU A 1 116 ? 21.417 6.925 -32.089 1.00 89.88 116 LEU A C 1
ATOM 776 O O . LEU A 1 116 ? 22.527 6.798 -32.611 1.00 89.88 116 LEU A O 1
ATOM 780 N N . ALA A 1 117 ? 20.266 6.881 -32.761 1.00 87.94 117 ALA A N 1
ATOM 781 C CA . ALA A 1 117 ? 20.185 6.871 -34.216 1.00 87.94 117 ALA A CA 1
ATOM 782 C C . ALA A 1 117 ? 20.586 8.235 -34.795 1.00 87.94 117 ALA A C 1
ATOM 784 O O . ALA A 1 117 ? 20.613 9.259 -34.096 1.00 87.94 117 ALA A O 1
ATOM 785 N N . ALA A 1 118 ? 20.888 8.270 -36.094 1.00 88.06 118 ALA A N 1
ATOM 786 C CA . ALA A 1 118 ? 21.102 9.540 -36.769 1.00 88.06 118 ALA A CA 1
ATOM 787 C C . ALA A 1 118 ? 19.785 10.329 -36.869 1.00 88.06 118 ALA A C 1
ATOM 789 O O . ALA A 1 118 ? 18.692 9.765 -36.866 1.00 88.06 118 ALA A O 1
ATOM 790 N N . ALA A 1 119 ? 19.890 11.655 -36.972 1.00 89.56 119 ALA A N 1
ATOM 791 C CA . ALA A 1 119 ? 18.718 12.497 -37.178 1.00 89.56 119 ALA A CA 1
ATOM 792 C C . ALA A 1 119 ? 17.947 12.070 -38.442 1.00 89.56 119 ALA A C 1
ATOM 794 O O . ALA A 1 119 ? 18.555 11.710 -39.452 1.00 89.56 119 ALA A O 1
ATOM 795 N N . ASP A 1 120 ? 16.619 12.148 -38.366 1.00 89.88 120 ASP A N 1
ATOM 796 C CA . ASP A 1 120 ? 15.648 11.760 -39.396 1.00 89.88 120 ASP A CA 1
ATOM 797 C C . ASP A 1 120 ? 15.537 10.244 -39.672 1.00 89.88 120 ASP A C 1
ATOM 799 O O . ASP A 1 120 ? 14.775 9.831 -40.552 1.00 89.88 120 ASP A O 1
ATOM 803 N N . GLU A 1 121 ? 16.231 9.389 -38.914 1.00 90.56 121 GLU A N 1
ATOM 804 C CA . GLU A 1 121 ? 16.028 7.938 -38.976 1.00 90.56 121 GLU A CA 1
ATOM 805 C C . GLU A 1 121 ? 14.794 7.510 -38.175 1.00 90.56 121 GLU A C 1
ATOM 807 O O . GLU A 1 121 ? 14.462 8.090 -37.142 1.00 90.56 121 GLU A O 1
ATOM 812 N N . SER A 1 122 ? 14.097 6.472 -38.646 1.00 90.62 122 SER A N 1
ATOM 813 C CA . SER A 1 122 ? 13.003 5.874 -37.881 1.00 90.62 122 SER A CA 1
ATOM 814 C C . SER A 1 122 ? 13.562 4.800 -36.961 1.00 90.62 122 SER A C 1
ATOM 816 O O . SER A 1 122 ? 14.340 3.950 -37.396 1.00 90.62 122 SER A O 1
ATOM 818 N N . VAL A 1 123 ? 13.145 4.848 -35.700 1.00 91.25 123 VAL A N 1
ATOM 819 C CA . VAL A 1 123 ? 13.426 3.831 -34.690 1.00 91.25 123 VAL A CA 1
ATOM 820 C C . VAL A 1 123 ? 12.110 3.149 -34.352 1.00 91.25 123 VAL A C 1
ATOM 822 O O . VAL A 1 123 ? 11.130 3.825 -34.035 1.00 91.25 123 VAL A O 1
ATOM 825 N N . SER A 1 124 ? 12.076 1.823 -34.433 1.00 90.50 124 SER A N 1
ATOM 826 C CA . SER A 1 124 ? 10.918 1.000 -34.087 1.00 90.50 124 SER A CA 1
ATOM 827 C C . SER A 1 124 ? 11.247 0.021 -32.972 1.00 90.50 124 SER A C 1
ATOM 829 O O . SER A 1 124 ? 12.390 -0.409 -32.839 1.00 90.50 124 SER A O 1
ATOM 831 N N . PHE A 1 125 ? 10.238 -0.334 -32.188 1.00 90.69 125 PHE A N 1
ATOM 832 C CA . PHE A 1 125 ? 10.318 -1.314 -31.110 1.00 90.69 125 PHE A CA 1
ATOM 833 C C . PHE A 1 125 ? 8.935 -1.923 -30.868 1.00 90.69 125 PHE A C 1
ATOM 835 O O . PHE A 1 125 ? 7.916 -1.367 -31.280 1.00 90.69 125 PHE A O 1
ATOM 842 N N . GLU A 1 126 ? 8.891 -3.062 -30.191 1.00 91.31 126 GLU A N 1
ATOM 843 C CA . GLU A 1 126 ? 7.661 -3.663 -29.686 1.00 91.31 126 GLU A CA 1
ATOM 844 C C . GLU A 1 126 ? 7.526 -3.398 -28.184 1.00 91.31 126 GLU A C 1
ATOM 846 O O . GLU A 1 126 ? 8.462 -3.646 -27.422 1.00 91.31 126 GLU A O 1
ATOM 851 N N . LEU A 1 127 ? 6.358 -2.915 -27.755 1.00 93.31 127 LEU A N 1
ATOM 852 C CA . LEU A 1 127 ? 5.987 -2.694 -26.358 1.00 93.31 127 LEU A CA 1
ATOM 853 C C . LEU A 1 127 ? 4.740 -3.511 -26.033 1.00 93.31 127 LEU A C 1
ATOM 855 O O . LEU A 1 127 ? 3.693 -3.312 -26.642 1.00 93.31 127 LEU A O 1
ATOM 859 N N . ASN A 1 128 ? 4.847 -4.451 -25.094 1.00 93.12 128 ASN A N 1
ATOM 860 C CA . ASN A 1 128 ? 3.773 -5.407 -24.768 1.00 93.12 128 ASN A CA 1
ATOM 861 C C . ASN A 1 128 ? 3.149 -6.087 -26.009 1.00 93.12 128 ASN A C 1
ATOM 863 O O . ASN A 1 128 ? 1.966 -6.416 -26.024 1.00 93.12 128 ASN A O 1
ATOM 867 N N . GLY A 1 129 ? 3.962 -6.318 -27.048 1.00 89.19 129 GLY A N 1
ATOM 868 C CA . GLY A 1 129 ? 3.548 -6.929 -28.315 1.00 89.19 129 GLY A CA 1
ATOM 869 C C . GLY A 1 129 ? 2.979 -5.962 -29.361 1.00 89.19 129 GLY A C 1
ATOM 870 O O . GLY A 1 129 ? 2.692 -6.402 -30.472 1.00 89.19 129 GLY A O 1
ATOM 871 N N . GLU A 1 130 ? 2.844 -4.670 -29.046 1.00 92.62 130 GLU A N 1
ATOM 872 C CA . GLU A 1 130 ? 2.419 -3.638 -29.996 1.00 92.62 130 GLU A CA 1
ATOM 873 C C . GLU A 1 130 ? 3.625 -2.933 -30.620 1.00 92.62 130 GLU A C 1
ATOM 875 O O . GLU A 1 130 ? 4.584 -2.585 -29.930 1.00 92.62 130 GLU A O 1
ATOM 880 N N . LYS A 1 131 ? 3.581 -2.701 -31.936 1.00 91.88 131 LYS A N 1
ATOM 881 C CA . LYS A 1 131 ? 4.676 -2.053 -32.665 1.00 91.88 131 LYS A CA 1
ATOM 882 C C . LYS A 1 131 ? 4.563 -0.544 -32.577 1.00 91.88 131 LYS A C 1
ATOM 884 O O . LYS A 1 131 ? 3.625 0.048 -33.102 1.00 91.88 131 LYS A O 1
ATOM 889 N N . LEU A 1 132 ? 5.587 0.079 -32.014 1.00 93.38 132 LEU A N 1
ATOM 890 C CA . LEU A 1 132 ? 5.715 1.522 -31.911 1.00 93.38 132 LEU A CA 1
ATOM 891 C C . LEU A 1 132 ? 6.914 2.009 -32.719 1.00 93.38 132 LEU A C 1
ATOM 893 O O . LEU A 1 132 ? 7.877 1.280 -32.967 1.00 93.38 132 LEU A O 1
ATOM 897 N N . SER A 1 133 ? 6.851 3.265 -33.146 1.00 93.00 133 SER A N 1
ATOM 898 C CA . SER A 1 133 ? 7.954 3.905 -33.853 1.00 93.00 133 SER A CA 1
ATOM 899 C C . SER A 1 133 ? 7.980 5.401 -33.606 1.00 93.00 133 SER A C 1
ATOM 901 O O . SER A 1 133 ? 6.926 6.030 -33.524 1.00 93.00 133 SER A O 1
ATOM 903 N N . PHE A 1 134 ? 9.177 5.972 -33.592 1.00 94.19 134 PHE A N 1
ATOM 904 C CA . PHE A 1 134 ? 9.395 7.412 -33.592 1.00 94.19 134 PHE A CA 1
ATOM 905 C C . PHE A 1 134 ? 10.485 7.784 -34.604 1.00 94.19 134 PHE A C 1
ATOM 907 O O . PHE A 1 134 ? 11.149 6.918 -35.183 1.00 94.19 134 PHE A O 1
ATOM 914 N N . VAL A 1 135 ? 10.637 9.082 -34.856 1.00 93.69 135 VAL A N 1
ATOM 915 C CA . VAL A 1 135 ? 11.702 9.624 -35.709 1.00 93.69 135 VAL A CA 1
ATOM 916 C C . VAL A 1 135 ? 12.758 10.252 -34.812 1.00 93.69 135 VAL A C 1
ATOM 918 O O . VAL A 1 135 ? 12.435 11.102 -33.982 1.00 93.69 135 VAL A O 1
ATOM 921 N N . ALA A 1 136 ? 14.009 9.833 -34.976 1.00 92.38 136 ALA A N 1
ATOM 922 C CA . ALA A 1 136 ? 15.129 10.352 -34.213 1.00 92.38 136 ALA A CA 1
ATOM 923 C C . ALA A 1 136 ? 15.422 11.809 -34.595 1.00 92.38 136 ALA A C 1
ATOM 925 O O . ALA A 1 136 ? 15.517 12.187 -35.762 1.00 92.38 136 ALA A O 1
ATOM 926 N N . THR A 1 137 ? 15.601 12.639 -33.580 1.00 91.62 137 THR A N 1
ATOM 927 C CA . THR A 1 137 ? 16.000 14.046 -33.663 1.00 91.62 137 THR A CA 1
ATOM 928 C C . THR A 1 137 ? 17.522 14.214 -33.680 1.00 91.62 137 THR A C 1
ATOM 930 O O . THR A 1 137 ? 18.021 15.304 -33.963 1.00 91.62 137 THR A O 1
ATOM 933 N N . GLY A 1 138 ? 18.270 13.152 -33.352 1.00 87.00 138 GLY A N 1
ATOM 934 C CA . GLY A 1 138 ? 19.728 13.176 -33.202 1.00 87.00 138 GLY A CA 1
ATOM 935 C C . GLY A 1 138 ? 20.196 13.814 -31.888 1.00 87.00 138 GLY A C 1
ATOM 936 O O . GLY A 1 138 ? 21.366 14.181 -31.756 1.00 87.00 138 GLY A O 1
ATOM 937 N N . SER A 1 139 ? 19.293 13.981 -30.916 1.00 92.31 139 SER A N 1
ATOM 938 C CA . SER A 1 139 ? 19.594 14.519 -29.588 1.00 92.31 139 SER A CA 1
ATOM 939 C C . SER A 1 139 ? 18.872 13.717 -28.511 1.00 92.31 139 SER A C 1
ATOM 941 O O . SER A 1 139 ? 17.687 13.438 -28.645 1.00 92.31 139 SER A O 1
ATOM 943 N N . LYS A 1 140 ? 19.561 13.386 -27.409 1.00 91.62 140 LYS A N 1
ATOM 944 C CA . LYS A 1 140 ? 19.017 12.485 -26.375 1.00 91.62 140 LYS A CA 1
ATOM 945 C C . LYS A 1 140 ? 17.664 12.950 -25.842 1.00 91.62 140 LYS A C 1
ATOM 947 O O . LYS A 1 140 ? 16.702 12.200 -25.863 1.00 91.62 140 LYS A O 1
ATOM 952 N N . SER A 1 141 ? 17.583 14.217 -25.442 1.00 92.50 141 SER A N 1
ATOM 953 C CA . SER A 1 141 ? 16.351 14.779 -24.889 1.00 92.50 141 SER A CA 1
ATOM 954 C C . SER A 1 141 ? 15.213 14.848 -25.913 1.00 92.50 141 SER A C 1
ATOM 956 O O . SER A 1 141 ? 14.059 14.681 -25.528 1.00 92.50 141 SER A O 1
ATOM 958 N N . GLY A 1 142 ? 15.511 15.096 -27.195 1.00 93.31 142 GLY A N 1
ATOM 959 C CA . GLY A 1 142 ? 14.497 15.100 -28.252 1.00 93.31 142 GLY A CA 1
ATOM 960 C C . GLY A 1 142 ? 14.001 13.694 -28.585 1.00 93.31 142 GLY A C 1
ATOM 961 O O . GLY A 1 142 ? 12.803 13.499 -28.763 1.00 93.31 142 GLY A O 1
ATOM 962 N N . ASP A 1 143 ? 14.898 12.709 -28.588 1.00 93.56 143 ASP A N 1
ATOM 963 C CA . ASP A 1 143 ? 14.566 11.307 -28.861 1.00 93.56 143 ASP A CA 1
ATOM 964 C C . ASP A 1 143 ? 13.769 10.689 -27.709 1.00 93.56 143 ASP A C 1
ATOM 966 O O . ASP A 1 143 ? 12.799 9.982 -27.953 1.00 93.56 143 ASP A O 1
ATOM 970 N N . GLU A 1 144 ? 14.106 11.007 -26.456 1.00 94.50 144 GLU A N 1
ATOM 971 C CA . GLU A 1 144 ? 13.330 10.587 -25.280 1.00 94.50 144 GLU A CA 1
ATOM 972 C C . GLU A 1 144 ? 11.925 11.207 -25.265 1.00 94.50 144 GLU A C 1
ATOM 974 O O . GLU A 1 144 ? 10.963 10.534 -24.904 1.00 94.50 144 GLU A O 1
ATOM 979 N N . GLN A 1 145 ? 11.777 12.461 -25.711 1.00 94.94 145 GLN A N 1
ATOM 980 C CA . GLN A 1 145 ? 10.460 13.084 -25.902 1.00 94.94 145 GLN A CA 1
ATOM 981 C C . GLN A 1 145 ? 9.661 12.381 -27.002 1.00 94.94 145 GLN A C 1
ATOM 983 O O . GLN A 1 145 ? 8.511 12.013 -26.778 1.00 94.94 145 GLN A O 1
ATOM 988 N N . ALA A 1 146 ? 10.278 12.135 -28.160 1.00 94.75 146 ALA A N 1
ATOM 989 C CA . ALA A 1 146 ? 9.633 11.437 -29.267 1.00 94.75 146 ALA A CA 1
ATOM 990 C C . ALA A 1 146 ? 9.241 9.995 -28.890 1.00 94.75 146 ALA A C 1
ATOM 992 O O . ALA A 1 146 ? 8.162 9.529 -29.257 1.00 94.75 146 ALA A O 1
ATOM 993 N N . LEU A 1 147 ? 10.078 9.307 -28.108 1.00 94.25 147 LEU A N 1
ATOM 994 C CA . LEU A 1 147 ? 9.788 7.990 -27.547 1.00 94.25 147 LEU A CA 1
ATOM 995 C C . LEU A 1 147 ? 8.603 8.044 -26.574 1.00 94.25 147 LEU A C 1
ATOM 997 O O . LEU A 1 147 ? 7.693 7.225 -26.681 1.00 94.25 147 LEU A O 1
ATOM 1001 N N . ALA A 1 148 ? 8.574 9.018 -25.660 1.00 95.44 148 ALA A N 1
ATOM 1002 C CA . ALA A 1 148 ? 7.463 9.194 -24.725 1.00 95.44 148 ALA A CA 1
ATOM 1003 C C . ALA A 1 148 ? 6.136 9.465 -25.448 1.00 95.44 148 ALA A C 1
ATOM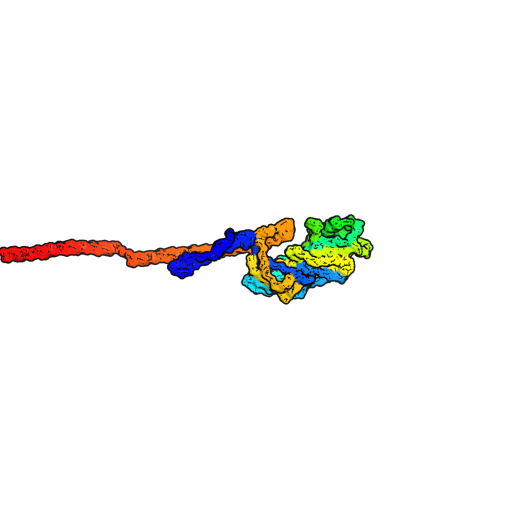 1005 O O . ALA A 1 148 ? 5.104 8.902 -25.087 1.00 95.44 148 ALA A O 1
ATOM 1006 N N . GLU A 1 149 ? 6.154 10.304 -26.485 1.00 95.25 149 GLU A N 1
ATOM 1007 C CA . GLU A 1 149 ? 4.985 10.581 -27.323 1.00 95.25 149 GLU A CA 1
ATOM 1008 C C . GLU A 1 149 ? 4.515 9.332 -28.077 1.00 95.25 149 GLU A C 1
ATOM 1010 O O . GLU A 1 149 ? 3.316 9.050 -28.096 1.00 95.25 149 GLU A O 1
ATOM 1015 N N . ALA A 1 150 ? 5.443 8.552 -28.643 1.00 94.75 150 ALA A N 1
ATOM 1016 C CA . ALA A 1 150 ? 5.119 7.304 -29.328 1.00 94.75 150 ALA A CA 1
ATOM 1017 C C . ALA A 1 150 ? 4.468 6.283 -28.383 1.00 94.75 150 ALA A C 1
ATOM 1019 O O . ALA A 1 150 ? 3.441 5.708 -28.738 1.00 94.75 150 ALA A O 1
ATOM 1020 N N . ILE A 1 151 ? 4.999 6.118 -27.167 1.00 95.50 151 ILE A N 1
ATOM 1021 C CA . ILE A 1 151 ? 4.400 5.257 -26.133 1.00 95.50 151 ILE A CA 1
ATOM 1022 C C . ILE A 1 151 ? 3.018 5.781 -25.739 1.00 95.50 151 ILE A C 1
ATOM 1024 O O . ILE A 1 151 ? 2.043 5.042 -25.735 1.00 95.50 151 ILE A O 1
ATOM 1028 N N . ASN A 1 152 ? 2.882 7.077 -25.471 1.00 95.56 152 ASN A N 1
ATOM 1029 C CA . ASN A 1 152 ? 1.596 7.618 -25.038 1.00 95.56 152 ASN A CA 1
ATOM 1030 C C . ASN A 1 152 ? 0.514 7.576 -26.135 1.00 95.56 152 ASN A C 1
ATOM 1032 O O . ASN A 1 152 ? -0.673 7.622 -25.808 1.00 95.56 152 ASN A O 1
ATOM 1036 N N . SER A 1 153 ? 0.893 7.456 -27.413 1.00 94.88 153 SER A N 1
ATOM 1037 C CA . SER A 1 153 ? -0.044 7.423 -28.544 1.00 94.88 153 SER A CA 1
ATOM 1038 C C . SER A 1 153 ? -0.924 6.167 -28.620 1.00 94.88 153 SER A C 1
ATOM 1040 O O . SER A 1 153 ? -2.004 6.249 -29.204 1.00 94.88 153 SER A O 1
ATOM 1042 N N . ALA A 1 154 ? -0.498 5.052 -28.014 1.00 92.12 154 ALA A N 1
ATOM 1043 C CA . ALA A 1 154 ? -1.199 3.761 -28.033 1.00 92.12 154 ALA A CA 1
ATOM 1044 C C . ALA A 1 154 ? -1.366 3.159 -26.619 1.00 92.12 154 ALA A C 1
ATOM 1046 O O . ALA A 1 154 ? -1.375 1.942 -26.417 1.00 92.12 154 ALA A O 1
ATOM 1047 N N . THR A 1 155 ? -1.484 4.035 -25.611 1.00 93.19 155 THR A N 1
ATOM 1048 C CA . THR A 1 155 ? -1.602 3.643 -24.194 1.00 93.19 155 THR A CA 1
ATOM 1049 C C . THR A 1 155 ? -2.751 2.662 -23.955 1.00 93.19 155 THR A C 1
ATOM 1051 O O . THR A 1 155 ? -2.614 1.763 -23.127 1.00 93.19 155 THR A O 1
ATOM 1054 N N . ASP A 1 156 ? -3.871 2.812 -24.665 1.00 91.44 156 ASP A N 1
ATOM 1055 C CA . ASP A 1 156 ? -5.057 1.966 -24.492 1.00 91.44 156 ASP A CA 1
ATOM 1056 C C . ASP A 1 156 ? -4.838 0.536 -25.025 1.00 91.44 156 ASP A C 1
ATOM 1058 O O . ASP A 1 156 ? -5.484 -0.406 -24.561 1.00 91.44 156 ASP A O 1
ATOM 1062 N N . GLU A 1 157 ? -3.910 0.353 -25.968 1.00 90.81 157 GLU A N 1
ATOM 1063 C CA . GLU A 1 157 ? -3.579 -0.932 -26.578 1.00 90.81 157 GLU A CA 1
ATOM 1064 C C . GLU A 1 157 ? -2.548 -1.724 -25.762 1.00 90.81 157 GLU A C 1
ATOM 1066 O O . GLU A 1 157 ? -2.738 -2.920 -25.535 1.00 90.81 157 GLU A O 1
ATOM 1071 N N . HIS A 1 158 ? -1.473 -1.075 -25.296 1.00 91.25 158 HIS A N 1
ATOM 1072 C CA . HIS A 1 158 ? -0.395 -1.744 -24.546 1.00 91.25 158 HIS A CA 1
ATOM 1073 C C . HIS A 1 158 ? -0.450 -1.540 -23.021 1.00 91.25 158 HIS A C 1
ATOM 1075 O O . HIS A 1 158 ? 0.249 -2.240 -22.282 1.00 91.25 158 HIS A O 1
ATOM 1081 N N . GLY A 1 159 ? -1.260 -0.598 -22.528 1.00 91.62 159 GLY A N 1
ATOM 1082 C CA . GLY A 1 159 ? -1.486 -0.344 -21.100 1.00 91.62 159 GLY A CA 1
ATOM 1083 C C . GLY A 1 159 ? -0.330 0.347 -20.369 1.00 91.62 159 GLY A C 1
ATOM 1084 O O . GLY A 1 159 ? -0.223 0.225 -19.153 1.00 91.62 159 GLY A O 1
ATOM 1085 N N . VAL A 1 160 ? 0.571 1.029 -21.078 1.00 95.06 160 VAL A N 1
ATOM 1086 C CA . VAL A 1 160 ? 1.782 1.639 -20.494 1.00 95.06 160 VAL A CA 1
ATOM 1087 C C . VAL A 1 160 ? 1.763 3.136 -20.750 1.00 95.06 160 VAL A C 1
ATOM 1089 O O . VAL A 1 160 ? 1.564 3.554 -21.881 1.00 95.06 160 VAL A O 1
ATOM 1092 N N . THR A 1 161 ? 2.002 3.943 -19.723 1.00 94.19 161 THR A N 1
ATOM 1093 C CA . THR A 1 161 ? 2.136 5.400 -19.848 1.00 94.19 161 THR A CA 1
ATOM 1094 C C . THR A 1 161 ? 3.587 5.818 -19.695 1.00 94.19 161 THR A C 1
ATOM 1096 O O . THR A 1 161 ? 4.270 5.304 -18.811 1.00 94.19 161 THR A O 1
ATOM 1099 N N . ALA A 1 162 ? 4.043 6.769 -20.506 1.00 95.06 162 ALA A N 1
ATOM 1100 C CA . ALA A 1 162 ? 5.369 7.368 -20.413 1.00 95.06 162 ALA A CA 1
ATOM 1101 C C . ALA A 1 162 ? 5.305 8.780 -19.815 1.00 95.06 162 ALA A C 1
ATOM 1103 O O . ALA A 1 162 ? 4.484 9.610 -20.216 1.00 95.06 162 ALA A O 1
ATOM 1104 N N . THR A 1 163 ? 6.211 9.078 -18.893 1.00 92.44 163 THR A N 1
ATOM 1105 C CA . THR A 1 163 ? 6.321 10.369 -18.209 1.00 92.44 163 THR A CA 1
ATOM 1106 C C . THR A 1 163 ? 7.760 10.859 -18.227 1.00 92.44 163 THR A C 1
ATOM 1108 O O . THR A 1 163 ? 8.688 10.076 -18.063 1.00 92.44 163 THR A O 1
ATOM 1111 N N . ILE A 1 164 ? 7.954 12.167 -18.411 1.00 9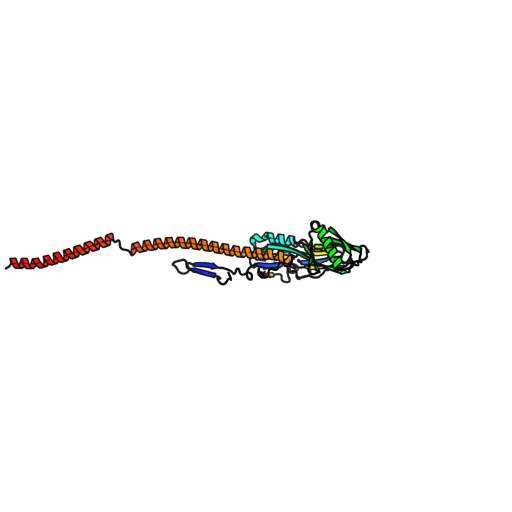1.81 164 ILE A N 1
ATOM 1112 C CA . ILE A 1 164 ? 9.267 12.802 -18.269 1.00 91.81 164 ILE A CA 1
ATOM 1113 C C . ILE A 1 164 ? 9.212 13.733 -17.065 1.00 91.81 164 ILE A C 1
ATOM 1115 O O . ILE A 1 164 ? 8.578 14.789 -17.116 1.00 91.81 164 ILE A O 1
ATOM 1119 N N . GLU A 1 165 ? 9.902 13.358 -15.993 1.00 86.31 165 GLU A N 1
ATOM 1120 C CA . GLU A 1 165 ? 10.039 14.166 -14.781 1.00 86.31 165 GLU A CA 1
ATOM 1121 C C . GLU A 1 165 ? 11.517 14.508 -14.569 1.00 86.31 165 GLU A C 1
ATOM 1123 O O . GLU A 1 165 ? 12.394 13.653 -14.652 1.00 86.31 165 GLU A O 1
ATOM 1128 N N . ASN A 1 166 ? 11.828 15.788 -14.335 1.00 84.25 166 ASN A N 1
ATOM 1129 C CA . ASN A 1 166 ? 13.204 16.276 -14.131 1.00 84.25 166 ASN A CA 1
ATOM 1130 C C . ASN A 1 166 ? 14.214 15.877 -15.233 1.00 84.25 166 ASN A C 1
ATOM 1132 O O . ASN A 1 166 ? 15.418 15.833 -14.986 1.00 84.25 166 ASN A O 1
ATOM 1136 N N . GLY A 1 167 ? 13.735 15.625 -16.457 1.00 84.25 167 GLY A N 1
ATOM 1137 C CA . GLY A 1 167 ? 14.565 15.213 -17.593 1.00 84.25 167 GLY A CA 1
ATOM 1138 C C . GLY A 1 167 ? 14.910 13.722 -17.632 1.00 84.25 167 GLY A C 1
ATOM 1139 O O . GLY A 1 167 ? 15.735 13.340 -18.454 1.00 84.25 167 GLY A O 1
ATOM 1140 N N . ALA A 1 168 ? 14.300 12.899 -16.775 1.00 90.44 168 ALA A N 1
ATOM 1141 C CA . ALA A 1 168 ? 14.356 11.443 -16.851 1.00 90.44 168 ALA A CA 1
ATOM 1142 C C . ALA A 1 168 ? 13.040 10.905 -17.426 1.00 90.44 168 ALA A C 1
ATOM 1144 O O . ALA A 1 168 ? 11.962 11.311 -16.987 1.00 90.44 168 ALA A O 1
ATOM 1145 N N . LEU A 1 169 ? 13.135 10.014 -18.412 1.00 93.88 169 LEU A N 1
ATOM 1146 C CA . LEU A 1 169 ? 11.995 9.302 -18.977 1.00 93.88 169 LEU A CA 1
ATOM 1147 C C . LEU A 1 169 ? 11.714 8.054 -18.138 1.00 93.88 169 LEU A C 1
ATOM 1149 O O . LEU A 1 169 ? 12.602 7.231 -17.934 1.00 93.88 169 LEU A O 1
ATOM 1153 N N . SER A 1 170 ? 10.477 7.887 -17.692 1.00 93.50 170 SER A N 1
ATOM 1154 C CA . SER A 1 170 ? 9.992 6.668 -17.055 1.00 93.50 170 SER A CA 1
ATOM 1155 C C . SER A 1 170 ? 8.726 6.175 -17.740 1.00 93.50 170 SER A C 1
ATOM 1157 O O . SER A 1 170 ? 7.979 6.941 -18.352 1.00 93.50 170 SER A O 1
ATOM 1159 N N . VAL A 1 171 ? 8.492 4.872 -17.656 1.00 94.75 171 VAL A N 1
ATOM 1160 C CA . VAL A 1 171 ? 7.250 4.230 -18.074 1.00 94.75 171 VAL A CA 1
ATOM 1161 C C . VAL A 1 171 ? 6.613 3.523 -16.897 1.00 94.75 171 VAL A C 1
ATOM 1163 O O . VAL A 1 171 ? 7.309 2.964 -16.051 1.00 94.75 171 VAL A O 1
ATOM 1166 N N . SER A 1 172 ? 5.286 3.514 -16.854 1.00 93.69 172 SER A N 1
ATOM 1167 C CA . SER A 1 172 ? 4.541 2.836 -15.802 1.00 93.69 172 SER A CA 1
ATOM 1168 C C . SER A 1 172 ? 3.290 2.134 -16.319 1.00 93.69 172 SER A C 1
ATOM 1170 O O . SER A 1 172 ? 2.666 2.555 -17.294 1.00 93.69 172 SER A O 1
ATOM 1172 N N . ASN A 1 173 ? 2.926 1.048 -15.640 1.00 93.88 173 ASN A N 1
ATOM 1173 C CA . ASN A 1 173 ? 1.647 0.360 -15.761 1.00 93.88 173 ASN A CA 1
ATOM 1174 C C . ASN A 1 173 ? 1.010 0.289 -14.365 1.00 93.88 173 ASN A C 1
ATOM 1176 O O . ASN A 1 173 ? 1.568 -0.311 -13.440 1.00 93.88 173 ASN A O 1
ATOM 1180 N N . ASN A 1 174 ? -0.158 0.915 -14.206 1.00 88.69 174 ASN A N 1
ATOM 1181 C CA . ASN A 1 174 ? -0.834 1.041 -12.909 1.00 88.69 174 ASN A CA 1
ATOM 1182 C C . ASN A 1 174 ? -1.550 -0.233 -12.442 1.00 88.69 174 ASN A C 1
ATOM 1184 O O . ASN A 1 174 ? -1.951 -0.288 -11.284 1.00 88.69 174 ASN A O 1
ATOM 1188 N N . ASN A 1 175 ? -1.713 -1.234 -13.308 1.00 89.88 175 ASN A N 1
ATOM 1189 C CA . ASN A 1 175 ? -2.340 -2.504 -12.938 1.00 89.88 175 ASN A CA 1
ATOM 1190 C C . ASN A 1 175 ? -1.305 -3.514 -12.417 1.00 89.88 175 ASN A C 1
ATOM 1192 O O . ASN A 1 175 ? -1.677 -4.491 -11.773 1.00 89.88 175 ASN A O 1
ATOM 1196 N N . GLY A 1 176 ? -0.011 -3.273 -12.665 1.00 90.19 176 GLY A N 1
ATOM 1197 C CA . GLY A 1 176 ? 1.065 -4.198 -12.314 1.00 90.19 176 GLY A CA 1
ATOM 1198 C C . GLY A 1 176 ? 1.276 -5.318 -13.331 1.00 90.19 176 GLY A C 1
ATOM 1199 O O . GLY A 1 176 ? 1.894 -6.333 -13.005 1.00 90.19 176 GLY A O 1
ATOM 1200 N N . ALA A 1 177 ? 0.774 -5.146 -14.556 1.00 93.12 177 ALA A N 1
ATOM 1201 C CA . ALA A 1 177 ? 1.144 -6.010 -15.667 1.00 93.12 177 ALA A CA 1
ATOM 1202 C C . ALA A 1 177 ? 2.619 -5.783 -16.031 1.00 93.12 177 ALA A C 1
ATOM 1204 O O . ALA A 1 177 ? 3.139 -4.669 -15.908 1.00 93.12 177 ALA A O 1
ATOM 1205 N N . ASP A 1 178 ? 3.301 -6.837 -16.469 1.00 93.06 178 ASP A N 1
ATOM 1206 C CA . ASP A 1 178 ? 4.704 -6.748 -16.874 1.00 93.06 178 ASP A CA 1
ATOM 1207 C C . ASP A 1 178 ? 4.863 -5.782 -18.066 1.00 93.06 178 ASP A C 1
ATOM 1209 O O . ASP A 1 178 ? 3.997 -5.705 -18.940 1.00 93.06 178 ASP A O 1
ATOM 1213 N N . ILE A 1 179 ? 5.987 -5.061 -18.120 1.00 93.81 179 ILE A N 1
ATOM 1214 C CA . ILE A 1 179 ? 6.337 -4.206 -19.262 1.00 93.81 179 ILE A CA 1
ATOM 1215 C C . ILE A 1 179 ? 7.413 -4.917 -20.072 1.00 93.81 179 ILE A C 1
ATOM 1217 O O . ILE A 1 179 ? 8.503 -5.193 -19.572 1.00 93.81 179 ILE A O 1
ATOM 1221 N N . THR A 1 180 ? 7.128 -5.216 -21.332 1.00 92.75 180 THR A N 1
ATOM 1222 C CA . THR A 1 180 ? 8.050 -5.928 -22.214 1.00 92.75 180 THR A CA 1
ATOM 1223 C C . THR A 1 180 ? 8.472 -5.049 -23.370 1.00 92.75 180 THR A C 1
ATOM 1225 O O . THR A 1 180 ? 7.607 -4.531 -24.073 1.00 92.75 180 THR A O 1
ATOM 1228 N N . PHE A 1 181 ? 9.776 -4.956 -23.608 1.00 91.62 181 PHE A N 1
ATOM 1229 C CA . PHE A 1 181 ? 10.331 -4.318 -24.796 1.00 91.62 181 PHE A CA 1
ATOM 1230 C C . PHE A 1 181 ? 11.000 -5.376 -25.666 1.00 91.62 181 PHE A C 1
ATOM 1232 O O . PHE A 1 181 ? 11.736 -6.216 -25.148 1.00 91.62 181 PHE A O 1
ATOM 1239 N N . ALA A 1 182 ? 10.779 -5.330 -26.972 1.00 89.62 182 ALA A N 1
ATOM 1240 C CA . ALA A 1 182 ? 11.418 -6.223 -27.932 1.00 89.62 182 ALA A CA 1
ATOM 1241 C C . ALA A 1 182 ? 11.702 -5.506 -29.257 1.00 89.62 182 ALA A C 1
ATOM 1243 O O . ALA A 1 182 ? 11.249 -4.383 -29.472 1.00 89.62 182 ALA A O 1
ATOM 1244 N N . ASP A 1 183 ? 12.475 -6.154 -30.129 1.00 86.38 183 ASP A N 1
ATOM 1245 C CA . ASP A 1 183 ? 12.647 -5.769 -31.536 1.00 86.38 183 ASP A CA 1
ATOM 1246 C C . ASP A 1 183 ? 13.026 -4.292 -31.760 1.00 86.38 183 ASP A C 1
ATOM 1248 O O . ASP A 1 183 ? 12.549 -3.641 -32.689 1.00 86.38 183 ASP A O 1
ATOM 1252 N N . LEU A 1 184 ? 13.912 -3.755 -30.913 1.00 88.12 184 LEU A N 1
ATOM 1253 C CA . LEU A 1 184 ? 14.466 -2.413 -31.093 1.00 88.12 184 LEU A CA 1
ATOM 1254 C C . LEU A 1 184 ? 15.342 -2.371 -32.354 1.00 88.12 184 LEU A C 1
ATOM 1256 O O . LEU A 1 184 ? 16.398 -3.005 -32.403 1.00 88.12 184 LEU A O 1
ATOM 1260 N N . THR A 1 185 ? 14.925 -1.609 -33.364 1.00 85.81 185 THR A N 1
ATOM 1261 C CA . THR A 1 185 ? 15.618 -1.491 -34.655 1.00 85.81 185 THR A CA 1
ATOM 1262 C C . THR A 1 185 ? 15.589 -0.066 -35.198 1.00 85.81 185 THR A C 1
ATOM 1264 O O . THR A 1 185 ? 14.615 0.654 -34.995 1.00 85.81 185 THR A O 1
ATOM 1267 N N . ASP A 1 186 ? 16.617 0.318 -35.955 1.00 85.69 186 ASP A N 1
ATOM 1268 C CA . ASP A 1 186 ? 16.650 1.554 -36.743 1.00 85.69 186 ASP A CA 1
ATOM 1269 C C . ASP A 1 186 ? 16.530 1.275 -38.257 1.00 85.69 186 ASP A C 1
ATOM 1271 O O . ASP A 1 186 ? 16.740 0.155 -38.739 1.00 85.69 186 ASP A O 1
ATOM 1275 N N . SER A 1 187 ? 16.192 2.310 -39.030 1.00 80.94 187 SER A N 1
ATOM 1276 C CA . SER A 1 187 ? 16.105 2.244 -40.497 1.00 80.94 187 SER A CA 1
ATOM 1277 C C . SER A 1 187 ? 17.436 1.931 -41.199 1.00 80.94 187 SER A C 1
ATOM 1279 O O . SER A 1 187 ? 17.419 1.564 -42.377 1.00 80.94 187 SER A O 1
ATOM 1281 N N . ALA A 1 188 ? 18.582 2.080 -40.525 1.00 68.81 188 ALA A N 1
ATOM 1282 C CA . ALA A 1 188 ? 19.904 1.824 -41.099 1.00 68.81 188 ALA A CA 1
ATOM 1283 C C . ALA A 1 188 ? 20.224 0.321 -41.198 1.00 68.81 188 ALA A C 1
ATOM 1285 O O . ALA A 1 188 ? 21.183 -0.072 -41.874 1.00 68.81 188 ALA A O 1
ATOM 1286 N N . GLY A 1 189 ? 19.436 -0.536 -40.535 1.00 62.31 189 GLY A N 1
ATOM 1287 C CA . GLY A 1 189 ? 19.621 -1.989 -40.531 1.00 62.31 189 GLY A CA 1
ATOM 1288 C C . GLY A 1 189 ? 20.915 -2.441 -39.843 1.00 62.31 189 GLY A C 1
ATOM 1289 O O . GLY A 1 189 ? 21.266 -3.619 -39.917 1.00 62.31 189 GLY A O 1
ATOM 1290 N N . THR A 1 190 ? 21.626 -1.514 -39.190 1.00 59.12 190 THR A N 1
ATOM 1291 C CA . THR A 1 190 ? 22.833 -1.752 -38.392 1.00 59.12 190 THR A CA 1
ATOM 1292 C C . THR A 1 190 ? 22.616 -1.076 -37.043 1.00 59.12 190 THR A C 1
ATOM 1294 O O . THR A 1 190 ? 22.405 0.127 -37.029 1.00 59.12 190 THR A O 1
ATOM 1297 N N . PRO A 1 191 ? 22.682 -1.802 -35.919 1.00 61.38 191 PRO A N 1
ATOM 1298 C CA . PRO A 1 191 ? 22.249 -1.293 -34.622 1.00 61.38 191 PRO A CA 1
ATOM 1299 C C . PRO A 1 191 ? 23.101 -0.145 -34.108 1.00 61.38 191 PRO A C 1
ATOM 1301 O O . PRO A 1 191 ? 24.202 -0.366 -33.597 1.00 61.38 191 PRO A O 1
ATOM 1304 N N . THR A 1 192 ? 22.578 1.069 -34.208 1.00 77.00 192 THR A N 1
ATOM 1305 C CA . THR A 1 192 ? 23.201 2.240 -33.582 1.00 77.00 192 THR A CA 1
ATOM 1306 C C . THR A 1 192 ? 22.483 2.677 -32.313 1.00 77.00 192 THR A C 1
ATOM 1308 O O . THR A 1 192 ? 23.091 3.341 -31.479 1.00 77.00 192 THR A O 1
ATOM 1311 N N . VAL A 1 193 ? 21.227 2.261 -32.136 1.00 86.94 193 VAL A N 1
ATOM 1312 C CA . VAL A 1 193 ? 20.411 2.596 -30.966 1.00 86.94 193 VAL A CA 1
ATOM 1313 C C . VAL A 1 193 ? 20.620 1.592 -29.842 1.00 86.94 193 VAL A C 1
ATOM 1315 O O . VAL A 1 193 ? 20.612 0.377 -30.058 1.00 86.94 193 VAL A O 1
ATOM 1318 N N . GLU A 1 194 ? 20.746 2.117 -28.630 1.00 89.62 194 GLU A N 1
ATOM 1319 C CA . GLU A 1 194 ? 20.819 1.338 -27.403 1.00 89.62 194 GLU A CA 1
ATOM 1320 C C . GLU A 1 194 ? 19.925 1.993 -26.343 1.00 89.62 194 GLU A C 1
ATOM 1322 O O . GLU A 1 194 ? 19.997 3.207 -26.119 1.00 89.62 194 GLU A O 1
ATOM 1327 N N . LEU A 1 195 ? 19.047 1.190 -25.739 1.00 90.56 195 LEU A N 1
ATOM 1328 C CA . LEU A 1 195 ? 18.063 1.621 -24.749 1.00 90.56 195 LEU A CA 1
ATOM 1329 C C . LEU A 1 195 ? 18.329 0.917 -23.421 1.00 90.56 195 LEU A C 1
ATOM 1331 O O . LEU A 1 195 ? 18.124 -0.287 -23.303 1.00 90.56 195 LEU A O 1
ATOM 1335 N N . ASP A 1 196 ? 18.722 1.664 -22.401 1.00 91.94 196 ASP A N 1
ATOM 1336 C CA . ASP A 1 196 ? 18.811 1.148 -21.042 1.00 91.94 196 ASP A CA 1
ATOM 1337 C C . ASP A 1 196 ? 17.430 1.172 -20.384 1.00 91.94 196 ASP A C 1
ATOM 1339 O O . ASP A 1 196 ? 16.808 2.230 -20.249 1.00 91.94 196 ASP A O 1
ATOM 1343 N N . VAL A 1 197 ? 16.966 -0.001 -19.953 1.00 92.56 197 VAL A N 1
ATOM 1344 C CA . VAL A 1 197 ? 15.723 -0.197 -19.203 1.00 92.56 197 VAL A CA 1
ATOM 1345 C C . VAL A 1 197 ? 16.081 -0.524 -17.760 1.00 92.56 197 VAL A C 1
ATOM 1347 O O . VAL A 1 197 ? 16.581 -1.608 -17.458 1.00 92.56 197 VAL A O 1
ATOM 1350 N N . THR A 1 198 ? 15.839 0.418 -16.857 1.00 92.12 198 THR A N 1
ATOM 1351 C CA . THR A 1 198 ? 16.108 0.262 -15.425 1.00 92.12 198 THR A CA 1
ATOM 1352 C C . THR A 1 198 ? 14.792 0.005 -14.703 1.00 92.12 198 THR A C 1
ATOM 1354 O O . THR A 1 198 ? 13.968 0.911 -14.664 1.00 92.12 198 THR A O 1
ATOM 1357 N N . PRO A 1 199 ? 14.548 -1.195 -14.152 1.00 90.81 199 PRO A N 1
ATOM 1358 C CA . PRO A 1 199 ? 13.325 -1.451 -13.400 1.00 90.81 199 PRO A CA 1
ATOM 1359 C C . PRO A 1 199 ? 13.320 -0.615 -12.115 1.00 90.81 199 PRO A C 1
ATOM 1361 O O . PRO A 1 199 ? 14.376 -0.393 -11.517 1.00 90.81 199 PRO A O 1
ATOM 1364 N N . GLU A 1 200 ? 12.149 -0.170 -11.678 1.00 88.75 200 GLU A N 1
ATOM 1365 C CA . GLU A 1 200 ? 11.978 0.545 -10.415 1.00 88.75 200 GLU A CA 1
ATOM 1366 C C . GLU A 1 200 ? 11.048 -0.240 -9.485 1.00 88.75 200 GLU A C 1
ATOM 1368 O O . GLU A 1 200 ? 9.979 -0.714 -9.878 1.00 88.75 200 GLU A O 1
ATOM 1373 N N . GLY A 1 201 ? 11.479 -0.400 -8.233 1.00 84.81 201 GLY A N 1
ATOM 1374 C CA . GLY A 1 201 ? 10.684 -1.019 -7.182 1.00 84.81 201 GLY A CA 1
ATOM 1375 C C . GLY A 1 201 ? 9.510 -0.142 -6.751 1.00 84.81 201 GLY A C 1
ATOM 1376 O O . GLY A 1 201 ? 9.415 1.042 -7.078 1.00 84.81 201 GLY A O 1
ATOM 1377 N N . TYR A 1 202 ? 8.622 -0.700 -5.925 1.00 84.12 202 TYR A N 1
ATOM 1378 C CA . TYR A 1 202 ? 7.494 0.073 -5.400 1.00 84.12 202 TYR A CA 1
ATOM 1379 C C . TYR A 1 202 ? 7.956 1.180 -4.431 1.00 84.12 202 TYR A C 1
ATOM 1381 O O . TYR A 1 202 ? 7.228 2.127 -4.192 1.00 84.12 202 TYR A O 1
ATOM 1389 N N . ASP A 1 203 ? 9.162 1.141 -3.872 1.00 78.81 203 ASP A N 1
ATOM 1390 C CA . ASP A 1 203 ? 9.746 2.271 -3.123 1.00 78.81 203 ASP A CA 1
ATOM 1391 C C . ASP A 1 203 ? 10.436 3.322 -4.014 1.00 78.81 203 ASP A C 1
ATOM 1393 O O . ASP A 1 203 ? 10.943 4.315 -3.493 1.00 78.81 203 ASP A O 1
ATOM 1397 N N . GLY A 1 204 ? 10.463 3.124 -5.336 1.00 81.12 204 GLY A N 1
ATOM 1398 C CA . GLY A 1 204 ? 11.248 3.939 -6.265 1.00 81.12 204 GLY A CA 1
ATOM 1399 C C . GLY A 1 204 ? 12.744 3.606 -6.259 1.00 81.12 204 GLY A C 1
ATOM 1400 O O . GLY A 1 204 ? 13.541 4.352 -6.827 1.00 81.12 204 GLY A O 1
ATOM 1401 N N . ALA A 1 205 ? 13.167 2.512 -5.613 1.00 83.12 205 ALA A N 1
ATOM 1402 C CA . ALA A 1 205 ? 14.542 2.050 -5.720 1.00 83.12 205 ALA A CA 1
ATOM 1403 C C . ALA A 1 205 ? 14.797 1.500 -7.129 1.00 83.12 205 ALA A C 1
ATOM 1405 O O . ALA A 1 205 ? 14.121 0.578 -7.585 1.00 83.12 205 ALA A O 1
ATOM 1406 N N . ALA A 1 206 ? 15.803 2.052 -7.803 1.00 85.75 206 ALA A N 1
ATOM 1407 C CA . ALA A 1 206 ? 16.244 1.563 -9.100 1.00 85.75 206 ALA A CA 1
ATOM 1408 C C . ALA A 1 206 ? 16.946 0.202 -8.962 1.00 85.75 206 ALA A C 1
ATOM 1410 O O . ALA A 1 206 ? 17.857 0.034 -8.143 1.00 85.75 206 ALA A O 1
ATOM 1411 N N . GLY A 1 207 ? 16.536 -0.759 -9.785 1.00 83.25 207 GLY A N 1
ATOM 1412 C CA . GLY A 1 207 ? 17.196 -2.048 -9.935 1.00 83.25 207 GLY A CA 1
ATOM 1413 C C . GLY A 1 207 ? 18.384 -1.993 -10.899 1.00 83.25 207 GLY A C 1
ATOM 1414 O O . GLY A 1 207 ? 18.930 -0.936 -11.218 1.00 83.25 207 GLY A O 1
ATOM 1415 N N . THR A 1 208 ? 18.822 -3.163 -11.367 1.00 85.62 208 THR A N 1
ATOM 1416 C CA . THR A 1 208 ? 19.932 -3.250 -12.330 1.00 85.62 208 THR A CA 1
ATOM 1417 C C . THR A 1 208 ? 19.423 -2.977 -13.741 1.00 85.62 208 THR A C 1
ATOM 1419 O O . THR A 1 208 ? 18.504 -3.652 -14.200 1.00 85.62 208 THR A O 1
ATOM 1422 N N . ALA A 1 209 ? 20.032 -2.009 -14.427 1.00 87.50 209 ALA A N 1
ATOM 1423 C CA . ALA A 1 209 ? 19.685 -1.674 -15.802 1.00 87.50 209 ALA A CA 1
ATOM 1424 C C . ALA A 1 209 ? 19.937 -2.850 -16.758 1.00 87.50 209 ALA A C 1
ATOM 1426 O O . ALA A 1 209 ? 20.984 -3.503 -16.708 1.00 87.50 209 ALA A O 1
ATOM 1427 N N . VAL A 1 210 ? 18.976 -3.086 -17.648 1.00 88.88 210 VAL A N 1
ATOM 1428 C CA . VAL A 1 210 ? 19.077 -4.010 -18.774 1.00 88.88 210 VAL A CA 1
ATOM 1429 C C . VAL A 1 210 ? 19.193 -3.197 -20.050 1.00 88.88 210 VAL A C 1
ATOM 1431 O O . VAL A 1 210 ? 18.274 -2.479 -20.433 1.00 88.88 210 VAL A O 1
ATOM 1434 N N . THR A 1 211 ? 20.320 -3.351 -20.725 1.00 88.81 211 THR A N 1
ATOM 1435 C CA . THR A 1 211 ? 20.588 -2.689 -21.993 1.00 88.81 211 THR A CA 1
ATOM 1436 C C . THR A 1 211 ? 19.964 -3.466 -23.150 1.00 88.81 211 THR A C 1
ATOM 1438 O O . THR A 1 211 ? 20.362 -4.597 -23.449 1.00 88.81 211 THR A O 1
ATOM 1441 N N . LEU A 1 212 ? 19.010 -2.841 -23.830 1.00 86.38 212 LEU A N 1
ATOM 1442 C CA . LEU A 1 212 ? 18.454 -3.297 -25.094 1.00 86.38 212 LEU A CA 1
ATOM 1443 C C . LEU A 1 212 ? 19.315 -2.812 -26.249 1.00 86.38 212 LEU A C 1
ATOM 1445 O O . LEU A 1 212 ? 19.382 -1.626 -26.561 1.00 86.38 212 LEU A O 1
ATOM 1449 N N . ASN A 1 213 ? 19.931 -3.777 -26.915 1.00 78.88 213 ASN A N 1
ATOM 1450 C CA . ASN A 1 213 ? 20.550 -3.620 -28.219 1.00 78.88 213 ASN A CA 1
ATOM 1451 C C . ASN A 1 213 ? 20.039 -4.749 -29.123 1.00 78.88 213 ASN A C 1
ATOM 1453 O O . ASN A 1 213 ? 19.441 -5.716 -28.655 1.00 78.88 213 ASN A O 1
ATOM 1457 N N . THR A 1 214 ? 20.311 -4.691 -30.422 1.00 63.97 214 THR A N 1
ATOM 1458 C CA . THR A 1 214 ? 19.836 -5.738 -31.354 1.00 63.97 214 THR A CA 1
ATOM 1459 C C . THR A 1 214 ? 20.396 -7.147 -31.101 1.00 63.97 214 THR A C 1
ATOM 1461 O O . THR A 1 214 ? 19.885 -8.107 -31.676 1.00 63.97 214 THR A O 1
ATOM 1464 N N . ALA A 1 215 ? 21.414 -7.315 -30.245 1.00 56.62 215 ALA A N 1
ATOM 1465 C CA . ALA A 1 215 ? 21.911 -8.623 -29.809 1.00 56.62 215 ALA A CA 1
ATOM 1466 C C . ALA A 1 215 ? 21.196 -9.153 -28.542 1.00 56.62 215 ALA A C 1
ATOM 1468 O O . ALA A 1 215 ? 21.169 -10.365 -28.312 1.00 56.62 215 ALA A O 1
ATOM 1469 N N . ALA A 1 216 ? 20.570 -8.281 -27.747 1.00 59.72 216 ALA A N 1
ATOM 1470 C CA . ALA A 1 216 ? 19.697 -8.590 -26.614 1.00 59.72 216 ALA A CA 1
ATOM 1471 C C . ALA A 1 216 ? 18.249 -8.227 -26.990 1.00 59.72 216 ALA A C 1
ATOM 1473 O O . ALA A 1 216 ? 17.708 -7.210 -26.571 1.00 59.72 216 ALA A O 1
ATOM 1474 N N . GLY A 1 217 ? 17.661 -9.042 -27.871 1.00 73.81 217 GLY A N 1
ATOM 1475 C CA . GLY A 1 217 ? 16.435 -8.715 -28.610 1.00 73.81 217 GLY A CA 1
ATOM 1476 C C . GLY A 1 217 ? 15.151 -8.507 -27.799 1.00 73.81 217 GLY A C 1
ATOM 1477 O O . GLY A 1 217 ? 14.144 -8.151 -28.404 1.00 73.81 217 GLY A O 1
ATOM 1478 N N . ALA A 1 218 ? 15.147 -8.717 -26.477 1.00 86.38 218 ALA A N 1
ATOM 1479 C CA . ALA A 1 218 ? 14.006 -8.375 -25.634 1.00 86.38 218 ALA A CA 1
ATOM 1480 C C . ALA A 1 218 ? 14.354 -8.241 -24.141 1.00 86.38 218 ALA A C 1
ATOM 1482 O O . ALA A 1 218 ? 15.229 -8.938 -23.620 1.00 86.38 218 ALA A O 1
ATOM 1483 N N . THR A 1 219 ? 13.591 -7.416 -23.423 1.00 90.19 219 THR A N 1
ATOM 1484 C CA . THR A 1 219 ? 13.547 -7.373 -21.955 1.00 90.19 219 THR A CA 1
ATOM 1485 C C . THR A 1 219 ? 12.116 -7.476 -21.460 1.00 90.19 219 THR A C 1
ATOM 1487 O O . THR A 1 219 ? 11.163 -7.086 -22.138 1.00 90.19 219 THR A O 1
ATOM 1490 N N . ARG A 1 220 ? 11.978 -7.980 -20.240 1.00 91.38 220 ARG A N 1
ATOM 1491 C CA . ARG A 1 220 ? 10.752 -7.913 -19.465 1.00 91.38 220 ARG A CA 1
ATOM 1492 C C . ARG A 1 220 ? 11.035 -7.312 -18.100 1.00 91.38 220 ARG A C 1
ATOM 1494 O O . ARG A 1 220 ? 11.834 -7.853 -17.344 1.00 91.38 220 ARG A O 1
ATOM 1501 N N . VAL A 1 221 ? 10.301 -6.267 -17.763 1.00 91.69 221 VAL A N 1
ATOM 1502 C CA . VAL A 1 221 ? 10.222 -5.683 -16.429 1.00 91.69 221 VAL A CA 1
ATOM 1503 C C . VAL A 1 221 ? 9.041 -6.312 -15.703 1.00 91.69 221 VAL A C 1
ATOM 1505 O O . VAL A 1 221 ? 7.898 -6.169 -16.137 1.00 91.69 221 VAL A O 1
ATOM 1508 N N . SER A 1 222 ? 9.326 -7.022 -14.614 1.00 90.44 222 SER A N 1
ATOM 1509 C CA . SER A 1 222 ? 8.293 -7.575 -13.737 1.00 90.44 222 SER A CA 1
ATOM 1510 C C . SER A 1 222 ? 7.848 -6.505 -12.745 1.00 90.44 222 SER A C 1
ATOM 1512 O O . SER A 1 222 ? 8.692 -5.823 -12.159 1.00 90.44 222 SER A O 1
ATOM 1514 N N . GLY A 1 223 ? 6.540 -6.368 -12.531 1.00 89.50 223 GLY A N 1
ATOM 1515 C CA . GLY A 1 223 ? 6.006 -5.389 -11.581 1.00 89.50 223 GLY A CA 1
ATOM 1516 C C . GLY A 1 223 ? 6.431 -5.636 -10.134 1.00 89.50 223 GLY A C 1
ATOM 1517 O O . GLY A 1 223 ? 6.899 -6.719 -9.778 1.00 89.50 223 GLY A O 1
ATOM 1518 N N . ALA A 1 224 ? 6.242 -4.632 -9.285 1.00 89.25 224 ALA A N 1
ATOM 1519 C CA . ALA A 1 224 ? 6.398 -4.725 -7.841 1.00 89.25 224 ALA A CA 1
ATOM 1520 C C . ALA A 1 224 ? 5.027 -4.686 -7.149 1.00 89.25 224 ALA A C 1
ATOM 1522 O O . ALA A 1 224 ? 4.076 -4.074 -7.643 1.00 89.25 224 ALA A O 1
ATOM 1523 N N . VAL A 1 225 ? 4.928 -5.331 -5.986 1.00 90.88 225 VAL A N 1
ATOM 1524 C CA . VAL A 1 225 ? 3.706 -5.346 -5.171 1.00 90.88 225 VAL A CA 1
ATOM 1525 C C . VAL A 1 225 ? 3.981 -4.669 -3.835 1.00 90.88 225 VAL A C 1
ATOM 1527 O O . VAL A 1 225 ? 4.936 -5.020 -3.149 1.00 90.88 225 VAL A O 1
ATOM 1530 N N . GLN A 1 226 ? 3.126 -3.737 -3.428 1.00 91.69 226 GLN A N 1
ATOM 1531 C CA . GLN A 1 226 ? 3.105 -3.193 -2.076 1.00 91.69 226 GLN A CA 1
ATOM 1532 C C . GLN A 1 226 ? 1.910 -3.738 -1.306 1.00 91.69 226 GLN A C 1
ATOM 1534 O O . GLN A 1 226 ? 0.768 -3.688 -1.759 1.00 91.69 226 GLN A O 1
ATOM 1539 N N . LEU A 1 227 ? 2.186 -4.235 -0.109 1.00 93.00 227 LEU A N 1
ATOM 1540 C CA . LEU A 1 227 ? 1.190 -4.627 0.869 1.00 93.00 227 LEU A CA 1
ATOM 1541 C C . LEU A 1 227 ? 0.901 -3.466 1.805 1.00 93.00 227 LEU A C 1
ATOM 1543 O O . LEU A 1 227 ? 1.834 -2.827 2.281 1.00 93.00 227 LEU A O 1
ATOM 1547 N N . ASN A 1 228 ? -0.374 -3.244 2.098 1.00 93.88 228 ASN A N 1
ATOM 1548 C CA . ASN A 1 228 ? -0.879 -2.140 2.899 1.00 93.88 228 ASN A CA 1
ATOM 1549 C C . ASN A 1 228 ? -1.841 -2.658 3.976 1.00 93.88 228 ASN A C 1
ATOM 1551 O O . ASN A 1 228 ? -2.638 -3.565 3.735 1.00 93.88 228 ASN A O 1
ATOM 1555 N N . SER A 1 229 ? -1.784 -2.078 5.174 1.00 94.25 229 SER A N 1
ATOM 1556 C CA . SER A 1 229 ? -2.712 -2.399 6.263 1.00 94.25 229 SER A CA 1
ATOM 1557 C C . SER A 1 229 ? -2.801 -1.271 7.286 1.00 94.25 229 SER A C 1
ATOM 1559 O O . SER A 1 229 ? -1.822 -0.588 7.594 1.00 94.25 229 SER A O 1
ATOM 1561 N N . SER A 1 230 ? -3.970 -1.123 7.904 1.00 91.25 230 SER A N 1
ATOM 1562 C CA . SER A 1 230 ? -4.166 -0.235 9.050 1.00 91.25 230 SER A CA 1
ATOM 1563 C C . SER A 1 230 ? -3.437 -0.729 10.308 1.00 91.25 230 SER A C 1
ATOM 1565 O O . SER A 1 230 ? -3.181 0.057 11.217 1.00 91.25 230 SER A O 1
ATOM 1567 N N . GLU A 1 231 ? -3.096 -2.017 10.369 1.00 90.62 231 GLU A N 1
ATOM 1568 C CA . GLU A 1 231 ? -2.450 -2.683 11.505 1.00 90.62 231 GLU A CA 1
ATOM 1569 C C . GLU A 1 231 ? -1.068 -3.220 11.113 1.00 90.62 231 GLU A C 1
ATOM 1571 O O . GLU A 1 231 ? -0.783 -3.433 9.936 1.00 90.62 231 GLU A O 1
ATOM 1576 N N . THR A 1 232 ? -0.200 -3.448 12.099 1.00 92.38 232 THR A N 1
ATOM 1577 C CA . THR A 1 232 ? 1.103 -4.081 11.860 1.00 92.38 232 THR A CA 1
ATOM 1578 C C . THR A 1 232 ? 0.913 -5.519 11.390 1.00 92.38 232 THR A C 1
ATOM 1580 O O . THR A 1 232 ? 0.132 -6.254 11.993 1.00 92.38 232 THR A O 1
ATOM 1583 N N . PHE A 1 233 ? 1.660 -5.933 10.372 1.00 94.19 233 PHE A N 1
ATOM 1584 C CA . PHE A 1 233 ? 1.639 -7.294 9.837 1.00 94.19 233 PHE A CA 1
ATOM 1585 C C . PHE A 1 233 ? 3.051 -7.744 9.448 1.00 94.19 233 PHE A C 1
ATOM 1587 O O . PHE A 1 233 ? 3.991 -6.945 9.425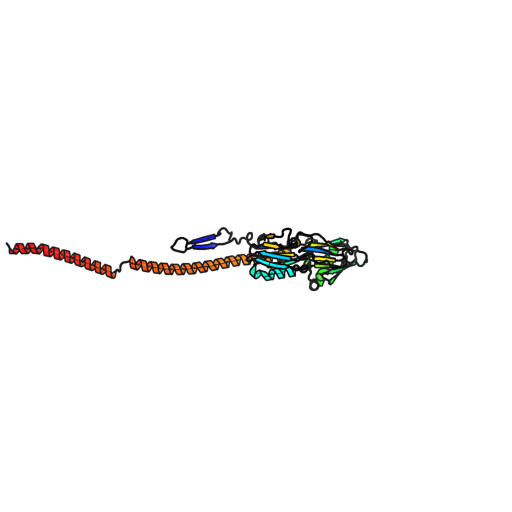 1.00 94.19 233 PHE A O 1
ATOM 1594 N N . SER A 1 234 ? 3.206 -9.020 9.119 1.00 92.44 234 SER A N 1
ATOM 1595 C CA . SER A 1 234 ? 4.394 -9.536 8.442 1.00 92.44 234 SER A CA 1
ATOM 1596 C C . SER A 1 234 ? 4.013 -10.323 7.195 1.00 92.44 234 SER A C 1
ATOM 1598 O O . SER A 1 234 ? 2.906 -10.855 7.079 1.00 92.44 234 SER A O 1
ATOM 1600 N N . ALA A 1 235 ? 4.940 -10.363 6.246 1.00 90.69 235 ALA A N 1
ATOM 1601 C CA . ALA A 1 235 ? 4.858 -11.199 5.063 1.00 90.69 235 ALA A CA 1
ATOM 1602 C C . ALA A 1 235 ? 6.125 -12.050 4.998 1.00 90.69 235 ALA A C 1
ATOM 1604 O O . ALA A 1 235 ? 7.236 -11.516 4.942 1.00 90.69 235 ALA A O 1
ATOM 1605 N N . GLN A 1 236 ? 5.946 -13.369 5.023 1.00 90.19 236 GLN A N 1
ATOM 1606 C CA . GLN A 1 236 ? 7.034 -14.328 4.932 1.00 90.19 236 GLN A CA 1
ATOM 1607 C C . GLN A 1 236 ? 6.971 -15.073 3.599 1.00 90.19 236 GLN A C 1
ATOM 1609 O O . GLN A 1 236 ? 5.989 -15.744 3.310 1.00 90.19 236 GLN A O 1
ATOM 1614 N N . ALA A 1 237 ? 8.015 -14.967 2.785 1.00 88.44 237 A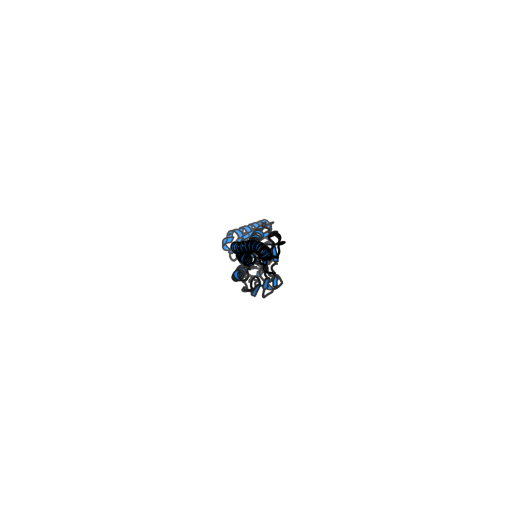LA A N 1
ATOM 1615 C CA . ALA A 1 237 ? 8.142 -15.708 1.538 1.00 88.44 237 ALA A CA 1
ATOM 1616 C C . ALA A 1 237 ? 8.752 -17.097 1.774 1.00 88.44 237 ALA A C 1
ATOM 1618 O O . ALA A 1 237 ? 9.689 -17.254 2.562 1.00 88.44 237 ALA A O 1
ATOM 1619 N N . SER A 1 238 ? 8.288 -18.097 1.024 1.00 85.69 238 SER A N 1
ATOM 1620 C CA . SER A 1 238 ? 8.865 -19.448 1.031 1.00 85.69 238 SER A CA 1
ATOM 1621 C C . SER A 1 238 ? 10.252 -19.529 0.390 1.00 85.69 238 SER A C 1
ATOM 1623 O O . SER A 1 238 ? 10.990 -20.475 0.653 1.00 85.69 238 SER A O 1
ATOM 1625 N N . ASP A 1 239 ? 10.587 -18.570 -0.477 1.00 79.06 239 ASP A N 1
ATOM 1626 C CA . ASP A 1 239 ? 11.847 -18.503 -1.215 1.00 79.06 239 ASP A CA 1
ATOM 1627 C C . ASP A 1 239 ? 12.427 -17.081 -1.156 1.00 79.06 239 ASP A C 1
ATOM 1629 O O . ASP A 1 239 ? 11.692 -16.093 -1.198 1.00 79.06 239 ASP A O 1
ATOM 1633 N N . ALA A 1 240 ? 13.753 -16.971 -1.061 1.00 72.50 240 ALA A N 1
ATOM 1634 C CA . ALA A 1 240 ? 14.449 -15.689 -0.979 1.00 72.50 240 ALA A CA 1
ATOM 1635 C C . ALA A 1 240 ? 14.352 -14.855 -2.272 1.00 72.50 240 ALA A C 1
ATOM 1637 O O . ALA A 1 240 ? 14.443 -13.635 -2.197 1.00 72.50 240 ALA A O 1
ATOM 1638 N N . SER A 1 241 ? 14.132 -15.483 -3.433 1.00 72.06 241 SER A N 1
ATOM 1639 C CA . SER A 1 241 ? 13.891 -14.804 -4.722 1.00 72.06 241 SER A CA 1
ATOM 1640 C C . SER A 1 241 ? 12.552 -14.060 -4.777 1.00 72.06 241 SER A C 1
ATOM 1642 O O . SER A 1 241 ? 12.361 -13.157 -5.584 1.00 72.06 241 SER A O 1
ATOM 1644 N N . LEU A 1 242 ? 11.618 -14.396 -3.887 1.00 72.56 242 LEU A N 1
ATOM 1645 C CA . LEU A 1 242 ? 10.354 -13.681 -3.717 1.00 72.56 242 LEU A CA 1
ATOM 1646 C C . LEU A 1 242 ? 10.447 -12.599 -2.625 1.00 72.56 242 LEU A C 1
ATOM 1648 O O . LEU A 1 242 ? 9.447 -11.962 -2.300 1.00 72.56 242 LEU A O 1
ATOM 1652 N N . ALA A 1 243 ? 11.619 -12.385 -2.024 1.00 62.81 243 ALA A N 1
ATOM 1653 C CA . ALA A 1 243 ? 11.765 -11.540 -0.846 1.00 62.81 243 ALA A CA 1
ATOM 1654 C C . ALA A 1 243 ? 12.831 -10.448 -1.021 1.00 62.81 243 ALA A C 1
ATOM 1656 O O . ALA A 1 243 ? 13.810 -10.611 -1.750 1.00 62.81 243 ALA A O 1
ATOM 1657 N N . ALA A 1 244 ? 12.685 -9.348 -0.275 1.00 60.56 244 ALA A N 1
ATOM 1658 C CA . ALA A 1 244 ? 13.591 -8.193 -0.276 1.00 60.56 244 ALA A CA 1
ATOM 1659 C C . ALA A 1 244 ? 14.912 -8.470 0.473 1.00 60.56 244 ALA A C 1
ATOM 1661 O O . ALA A 1 244 ? 15.353 -7.691 1.316 1.00 60.56 244 ALA A O 1
ATOM 1662 N N . GLY A 1 245 ? 15.539 -9.619 0.206 1.00 61.78 245 GLY A N 1
ATOM 1663 C CA . GLY A 1 245 ? 16.806 -10.054 0.802 1.00 61.78 245 GLY A CA 1
ATOM 1664 C C . GLY A 1 245 ? 16.667 -10.836 2.111 1.00 61.78 245 GLY A C 1
ATOM 1665 O O . GLY A 1 245 ? 17.569 -11.600 2.451 1.00 61.78 245 GLY A O 1
ATOM 1666 N N . THR A 1 246 ? 15.535 -10.721 2.813 1.00 62.16 246 THR A N 1
ATOM 1667 C CA . THR A 1 246 ? 15.164 -11.583 3.947 1.00 62.16 246 THR A CA 1
ATOM 1668 C C . THR A 1 246 ? 13.797 -12.199 3.703 1.00 62.16 246 THR A C 1
ATOM 1670 O O . THR A 1 246 ? 12.879 -11.507 3.280 1.00 62.16 246 THR A O 1
ATOM 1673 N N . THR A 1 247 ? 13.644 -13.494 3.981 1.00 72.00 247 THR A N 1
ATOM 1674 C CA . THR A 1 247 ? 12.381 -14.214 3.751 1.00 72.00 247 THR A CA 1
ATOM 1675 C C . THR A 1 247 ? 11.255 -13.755 4.664 1.00 72.00 247 THR A C 1
ATOM 1677 O O . THR A 1 247 ? 10.111 -13.998 4.331 1.00 72.00 247 THR A O 1
ATOM 1680 N N . ASP A 1 248 ? 11.552 -13.098 5.784 1.00 78.81 248 ASP A N 1
ATOM 1681 C CA . ASP A 1 248 ? 10.562 -12.533 6.700 1.00 78.81 248 ASP A CA 1
ATOM 1682 C C . ASP A 1 248 ? 10.709 -11.010 6.729 1.00 78.81 248 ASP A C 1
ATOM 1684 O O . ASP A 1 248 ? 11.808 -10.493 6.972 1.00 78.81 248 ASP A O 1
ATOM 1688 N N . VAL A 1 249 ? 9.620 -10.299 6.438 1.00 85.00 249 VAL A N 1
ATOM 1689 C CA . VAL A 1 249 ? 9.577 -8.837 6.429 1.00 85.00 249 VAL A CA 1
ATOM 1690 C C . VAL A 1 249 ? 8.399 -8.372 7.274 1.00 85.00 249 VAL A C 1
ATOM 1692 O O . VAL A 1 249 ? 7.239 -8.681 7.002 1.00 85.00 249 VAL A O 1
ATOM 1695 N N . THR A 1 250 ? 8.700 -7.596 8.315 1.00 89.88 250 THR A N 1
ATOM 1696 C CA . THR A 1 250 ? 7.686 -6.915 9.127 1.00 89.88 250 THR A CA 1
ATOM 1697 C C . THR A 1 250 ? 7.335 -5.568 8.506 1.00 89.88 250 THR A C 1
ATOM 1699 O O . THR A 1 250 ? 8.211 -4.848 8.026 1.00 89.88 250 THR A O 1
ATOM 1702 N N . SER A 1 251 ? 6.057 -5.207 8.560 1.00 92.19 251 SER A N 1
ATOM 1703 C CA . SER A 1 251 ? 5.554 -3.937 8.054 1.00 92.19 251 SER A CA 1
ATOM 1704 C C . SER A 1 251 ? 6.160 -2.737 8.766 1.00 92.19 251 SER A C 1
ATOM 1706 O O . SER A 1 251 ? 6.277 -2.727 9.996 1.00 92.19 251 SER A O 1
ATOM 1708 N N . LYS A 1 252 ? 6.459 -1.690 8.000 1.00 91.44 252 LYS A N 1
ATOM 1709 C CA . LYS A 1 252 ? 6.876 -0.388 8.519 1.00 91.44 252 LYS A CA 1
ATOM 1710 C C . LYS A 1 252 ? 5.737 0.614 8.359 1.00 91.44 252 LYS A C 1
ATOM 1712 O O . LYS A 1 252 ? 5.067 0.623 7.335 1.00 91.44 252 LYS A O 1
ATOM 1717 N N . LEU A 1 253 ? 5.517 1.454 9.366 1.00 91.81 253 LEU A N 1
ATOM 1718 C CA . LEU A 1 253 ? 4.536 2.532 9.272 1.00 91.81 253 LEU A CA 1
ATOM 1719 C C . LEU A 1 253 ? 5.060 3.634 8.343 1.00 91.81 253 LEU A C 1
ATOM 1721 O O . LEU A 1 253 ? 6.091 4.238 8.644 1.00 91.81 253 LEU A O 1
ATOM 1725 N N . ASN A 1 254 ? 4.309 3.908 7.281 1.00 92.12 254 ASN A N 1
ATOM 1726 C CA . ASN A 1 254 ? 4.394 5.134 6.501 1.00 92.12 254 ASN A CA 1
ATOM 1727 C C . ASN A 1 254 ? 3.272 6.049 6.979 1.00 92.12 254 ASN A C 1
ATOM 1729 O O . ASN A 1 254 ? 2.086 5.716 6.867 1.00 92.12 254 ASN A O 1
ATOM 1733 N N . ASP A 1 255 ? 3.659 7.152 7.607 1.00 92.81 255 ASP A N 1
ATOM 1734 C CA . ASP A 1 255 ? 2.731 8.019 8.309 1.00 92.81 255 ASP A CA 1
ATOM 1735 C C . ASP A 1 255 ? 2.140 9.108 7.404 1.00 92.81 255 ASP A C 1
ATOM 1737 O O . ASP A 1 255 ? 2.590 9.348 6.285 1.00 92.81 255 ASP A O 1
ATOM 1741 N N . VAL A 1 256 ? 1.068 9.743 7.877 1.00 92.88 256 VAL A N 1
ATOM 1742 C CA . VAL A 1 256 ? 0.374 10.800 7.127 1.00 92.88 256 VAL A CA 1
ATOM 1743 C C . VAL A 1 256 ? 1.205 12.089 7.061 1.00 92.88 256 VAL A C 1
ATOM 1745 O O . VAL A 1 256 ? 0.953 12.926 6.197 1.00 92.88 256 VAL A O 1
ATOM 1748 N N . ALA A 1 257 ? 2.164 12.287 7.971 1.00 92.56 257 ALA A N 1
ATOM 1749 C CA . ALA A 1 257 ? 2.982 13.497 7.995 1.00 92.56 257 ALA A CA 1
ATOM 1750 C C . ALA A 1 257 ? 4.009 13.518 6.851 1.00 92.56 257 ALA A C 1
ATOM 1752 O O . ALA A 1 257 ? 4.276 14.591 6.311 1.00 92.56 257 ALA A O 1
ATOM 1753 N N . ASP A 1 258 ? 4.507 12.345 6.458 1.00 90.69 258 ASP A N 1
ATOM 1754 C CA . ASP A 1 258 ? 5.500 12.156 5.395 1.00 90.69 258 ASP A CA 1
ATOM 1755 C C . ASP A 1 258 ? 4.884 11.999 3.988 1.00 90.69 258 ASP A C 1
ATOM 1757 O O . ASP A 1 258 ? 5.590 11.705 3.023 1.00 90.69 258 ASP A O 1
ATOM 1761 N N . VAL A 1 259 ? 3.569 12.193 3.837 1.00 91.81 259 VAL A N 1
ATOM 1762 C CA . VAL A 1 259 ? 2.895 12.094 2.534 1.00 91.81 259 VAL A CA 1
ATOM 1763 C C . VAL A 1 259 ? 3.364 13.204 1.590 1.00 91.81 259 VAL A C 1
ATOM 1765 O O . VAL A 1 259 ? 3.187 14.392 1.866 1.00 91.81 259 VAL A O 1
ATOM 1768 N N . ASP A 1 260 ? 3.873 12.801 0.426 1.00 90.25 260 ASP A N 1
ATOM 1769 C CA . ASP A 1 260 ? 4.274 13.688 -0.663 1.00 90.25 260 ASP A CA 1
ATOM 1770 C C . ASP A 1 260 ? 3.453 13.390 -1.930 1.00 90.25 260 ASP A C 1
ATOM 1772 O O . ASP A 1 260 ? 3.361 12.249 -2.375 1.00 90.25 260 ASP A O 1
ATOM 1776 N N . ILE A 1 261 ? 2.851 14.431 -2.511 1.00 91.88 261 ILE A N 1
ATOM 1777 C CA . ILE A 1 261 ? 2.006 14.366 -3.717 1.00 91.88 261 ILE A CA 1
ATOM 1778 C C . ILE A 1 261 ? 2.644 15.070 -4.923 1.00 91.88 261 ILE A C 1
ATOM 1780 O O . ILE A 1 261 ? 1.967 15.355 -5.909 1.00 91.88 261 ILE A O 1
ATOM 1784 N N . THR A 1 262 ? 3.929 15.421 -4.839 1.00 89.81 262 THR A N 1
ATOM 1785 C CA . THR A 1 262 ? 4.635 16.130 -5.916 1.00 89.81 262 THR A CA 1
ATOM 1786 C C . THR A 1 262 ? 4.844 15.275 -7.162 1.00 89.81 262 THR A C 1
ATOM 1788 O O . THR A 1 262 ? 4.945 15.837 -8.250 1.00 89.81 262 THR A O 1
ATOM 1791 N N . SER A 1 263 ? 4.851 13.946 -7.021 1.00 84.69 263 SER A N 1
ATOM 1792 C CA . SER A 1 263 ? 4.922 12.992 -8.129 1.00 84.69 263 SER A CA 1
ATOM 1793 C C . SER A 1 263 ? 3.617 12.210 -8.296 1.00 84.69 263 SER A C 1
ATOM 1795 O O . SER A 1 263 ? 2.812 12.063 -7.364 1.00 84.69 263 SER A O 1
ATOM 1797 N N . GLN A 1 264 ? 3.412 11.656 -9.494 1.00 81.88 264 GLN A N 1
ATOM 1798 C CA . GLN A 1 264 ? 2.284 10.760 -9.769 1.00 81.88 264 GLN A CA 1
ATOM 1799 C C . GLN A 1 264 ? 2.304 9.539 -8.837 1.00 81.88 264 GLN A C 1
ATOM 1801 O O . GLN A 1 264 ? 1.262 9.115 -8.334 1.00 81.88 264 GLN A O 1
ATOM 1806 N N . LYS A 1 265 ? 3.500 8.994 -8.590 1.00 82.06 265 LYS A N 1
ATOM 1807 C CA . LYS A 1 265 ? 3.721 7.881 -7.670 1.00 82.06 265 LYS A CA 1
ATOM 1808 C C . LYS A 1 265 ? 3.333 8.242 -6.236 1.00 82.06 265 LYS A C 1
ATOM 1810 O O . LYS A 1 265 ? 2.500 7.558 -5.647 1.00 82.06 265 LYS A O 1
ATOM 1815 N N . GLY A 1 266 ? 3.866 9.347 -5.714 1.00 87.44 266 GLY A N 1
ATOM 1816 C CA . GLY A 1 266 ? 3.562 9.810 -4.360 1.00 87.44 266 GLY A CA 1
ATOM 1817 C C . GLY A 1 266 ? 2.067 10.067 -4.159 1.00 87.44 266 GLY A C 1
ATOM 1818 O O . GLY A 1 266 ? 1.491 9.669 -3.151 1.00 87.44 266 GLY A O 1
ATOM 1819 N N . SER A 1 267 ? 1.394 10.608 -5.179 1.00 88.62 267 SER A N 1
ATOM 1820 C CA . SER A 1 267 ? -0.061 10.810 -5.165 1.00 88.62 267 SER A CA 1
ATOM 1821 C C . SER A 1 267 ? -0.864 9.508 -5.049 1.00 88.62 267 SER A C 1
ATOM 1823 O O . SER A 1 267 ? -1.921 9.501 -4.421 1.00 88.62 267 SER A O 1
ATOM 1825 N N . GLN A 1 268 ? -0.394 8.409 -5.644 1.00 85.81 268 GLN A N 1
ATOM 1826 C CA . GLN A 1 268 ? -1.058 7.102 -5.556 1.00 85.81 268 GLN A CA 1
ATOM 1827 C C . GLN A 1 268 ? -0.801 6.439 -4.201 1.00 85.81 268 GLN A C 1
ATOM 1829 O O . GLN A 1 268 ? -1.742 5.961 -3.567 1.00 85.81 268 GLN A O 1
ATOM 1834 N N . ASP A 1 269 ? 0.438 6.498 -3.714 1.00 87.44 269 ASP A N 1
ATOM 1835 C CA . ASP A 1 269 ? 0.811 5.965 -2.399 1.00 87.44 269 ASP A CA 1
ATOM 1836 C C . ASP A 1 269 ? 0.083 6.719 -1.269 1.00 87.44 269 ASP A C 1
ATOM 1838 O O . ASP A 1 269 ? -0.379 6.116 -0.295 1.00 87.44 269 ASP A O 1
ATOM 1842 N N . ALA A 1 270 ? -0.125 8.030 -1.441 1.00 92.25 270 ALA A N 1
ATOM 1843 C CA . ALA A 1 270 ? -0.903 8.868 -0.534 1.00 92.25 270 ALA A CA 1
ATOM 1844 C C . ALA A 1 270 ? -2.335 8.353 -0.327 1.00 92.25 270 ALA A C 1
ATOM 1846 O O . ALA A 1 270 ? -2.841 8.420 0.794 1.00 92.25 270 ALA A O 1
ATOM 1847 N N . LEU A 1 271 ? -2.985 7.811 -1.366 1.00 91.44 271 LEU A N 1
ATOM 1848 C CA . LEU A 1 271 ? -4.339 7.259 -1.244 1.00 91.44 271 LEU A CA 1
ATOM 1849 C C . LEU A 1 271 ? -4.359 6.084 -0.265 1.00 91.44 271 LEU A C 1
ATOM 1851 O O . LEU A 1 271 ? -5.162 6.076 0.664 1.00 91.44 271 LEU A O 1
ATOM 1855 N N . ALA A 1 272 ? -3.422 5.142 -0.406 1.00 89.88 272 ALA A N 1
ATOM 1856 C CA . ALA A 1 272 ? -3.329 3.997 0.494 1.00 89.88 272 ALA A CA 1
ATOM 1857 C C . ALA A 1 272 ? -3.011 4.415 1.941 1.00 89.88 272 ALA A C 1
ATOM 1859 O O . ALA A 1 272 ? -3.578 3.858 2.886 1.00 89.88 272 ALA A O 1
ATOM 1860 N N . ILE A 1 273 ? -2.126 5.400 2.130 1.00 93.38 273 ILE A N 1
ATOM 1861 C CA . ILE A 1 273 ? -1.773 5.930 3.456 1.00 93.38 273 ILE A CA 1
ATOM 1862 C C . ILE A 1 273 ? -2.989 6.588 4.118 1.00 93.38 273 ILE A C 1
ATOM 1864 O O . ILE A 1 273 ? -3.286 6.310 5.284 1.00 93.38 273 ILE A O 1
ATOM 1868 N N . ILE A 1 274 ? -3.716 7.425 3.376 1.00 93.69 274 ILE A N 1
ATOM 1869 C CA . ILE A 1 274 ? -4.885 8.153 3.877 1.00 93.69 274 ILE A CA 1
ATOM 1870 C C . ILE A 1 274 ? -6.048 7.198 4.162 1.00 93.69 274 ILE A C 1
ATOM 1872 O O . ILE A 1 274 ? -6.650 7.298 5.232 1.00 93.69 274 ILE A O 1
ATOM 1876 N N . ASP A 1 275 ? -6.337 6.244 3.277 1.00 93.31 275 ASP A N 1
ATOM 1877 C CA . ASP A 1 275 ? -7.423 5.276 3.471 1.00 93.31 275 ASP A CA 1
ATOM 1878 C C . ASP A 1 275 ? -7.203 4.433 4.735 1.00 93.31 275 ASP A C 1
ATOM 1880 O O . ASP A 1 275 ? -8.108 4.284 5.564 1.00 93.31 275 ASP A O 1
ATOM 1884 N N . ASN A 1 276 ? -5.975 3.953 4.957 1.00 92.62 276 ASN A N 1
ATOM 1885 C CA . ASN A 1 276 ? -5.632 3.209 6.171 1.00 92.62 276 ASN A CA 1
ATOM 1886 C C . ASN A 1 276 ? -5.629 4.091 7.431 1.00 92.62 276 ASN A C 1
ATOM 1888 O O . ASN A 1 276 ? -6.005 3.630 8.516 1.00 92.62 276 ASN A O 1
ATOM 1892 N N . ALA A 1 277 ? -5.262 5.370 7.312 1.00 93.38 277 ALA A N 1
ATOM 1893 C CA . ALA A 1 277 ? -5.370 6.325 8.412 1.00 93.38 277 ALA A CA 1
ATOM 1894 C C . ALA A 1 277 ? -6.837 6.599 8.793 1.00 93.38 277 ALA A C 1
ATOM 1896 O O . ALA A 1 277 ? -7.167 6.621 9.983 1.00 93.38 277 ALA A O 1
ATOM 1897 N N . ILE A 1 278 ? -7.728 6.751 7.807 1.00 93.31 278 ILE A N 1
ATOM 1898 C CA . ILE A 1 278 ? -9.174 6.909 8.021 1.00 93.31 278 ILE A CA 1
ATOM 1899 C C . ILE A 1 278 ? -9.746 5.652 8.678 1.00 93.31 278 ILE A C 1
ATOM 1901 O O . ILE A 1 278 ? -10.410 5.761 9.710 1.00 93.31 278 ILE A O 1
ATOM 1905 N N . ALA A 1 279 ? -9.416 4.463 8.165 1.00 91.31 279 ALA A N 1
ATOM 1906 C CA . ALA A 1 279 ? -9.856 3.193 8.744 1.00 91.31 279 ALA A CA 1
ATOM 1907 C C . ALA A 1 279 ? -9.429 3.045 10.219 1.00 91.31 279 ALA A C 1
ATOM 1909 O O . ALA A 1 279 ? -10.217 2.612 11.065 1.00 91.31 279 ALA A O 1
ATOM 1910 N N . ASN A 1 280 ? -8.208 3.472 10.559 1.00 90.19 280 ASN A N 1
ATOM 1911 C CA . ASN A 1 280 ? -7.727 3.525 11.941 1.00 90.19 280 ASN A CA 1
ATOM 1912 C C . ASN A 1 280 ? -8.559 4.470 12.822 1.00 90.19 280 ASN A C 1
ATOM 1914 O O . ASN A 1 280 ? -8.945 4.106 13.937 1.00 90.19 280 ASN A O 1
ATOM 1918 N N . ILE A 1 281 ? -8.852 5.681 12.339 1.00 92.19 281 ILE A N 1
ATOM 1919 C CA . ILE A 1 281 ? -9.679 6.658 13.065 1.00 92.19 281 ILE A CA 1
ATOM 1920 C C . ILE A 1 281 ? -11.092 6.109 13.281 1.00 92.19 281 ILE A C 1
ATOM 1922 O O . ILE A 1 281 ? -11.627 6.206 14.390 1.00 92.19 281 ILE A O 1
ATOM 1926 N N . ASP A 1 282 ? -11.689 5.507 12.257 1.00 93.38 282 ASP A N 1
ATOM 1927 C CA . ASP A 1 282 ? -13.034 4.944 12.336 1.00 93.38 282 ASP A CA 1
ATOM 1928 C C . ASP A 1 282 ? -13.102 3.765 13.311 1.00 93.38 282 ASP A C 1
ATOM 1930 O O . ASP A 1 282 ? -14.026 3.704 14.124 1.00 93.38 282 ASP A O 1
ATOM 1934 N N . SER A 1 283 ? -12.083 2.901 13.338 1.00 90.56 283 SER A N 1
ATOM 1935 C CA . SER A 1 283 ? -11.959 1.828 14.335 1.00 90.56 283 SER A CA 1
ATOM 1936 C C . SER A 1 283 ? -11.898 2.369 15.774 1.00 90.56 283 SER A C 1
ATOM 1938 O O . SER A 1 283 ? -12.603 1.887 16.674 1.00 90.56 283 SER A O 1
ATOM 1940 N N . GLN A 1 284 ? -11.133 3.443 16.005 1.00 90.06 284 GLN A N 1
ATOM 1941 C CA . GLN A 1 284 ? -11.081 4.103 17.314 1.00 90.06 284 GLN A CA 1
ATOM 1942 C C . GLN A 1 284 ? -12.430 4.733 17.691 1.00 90.06 284 GLN A C 1
ATOM 1944 O O . GLN A 1 284 ? -12.887 4.585 18.827 1.00 90.06 284 GLN A O 1
ATOM 1949 N N . ARG A 1 285 ? -13.111 5.401 16.750 1.00 93.06 285 ARG A N 1
ATOM 1950 C CA . ARG A 1 285 ? -14.443 5.990 16.981 1.00 93.06 285 ARG A CA 1
ATOM 1951 C C . ARG A 1 285 ? -15.501 4.927 17.254 1.00 93.06 285 ARG A C 1
ATOM 1953 O O . ARG A 1 285 ? -16.321 5.124 18.149 1.00 93.06 285 ARG A O 1
ATOM 1960 N N . ALA A 1 286 ? -15.460 3.804 16.542 1.00 94.38 286 ALA A N 1
ATOM 1961 C CA . ALA A 1 286 ? -16.344 2.666 16.771 1.00 94.38 286 ALA A CA 1
ATOM 1962 C C . ALA A 1 286 ? -16.143 2.084 18.178 1.00 94.38 286 ALA A C 1
ATOM 1964 O O . ALA A 1 286 ? -17.113 1.887 18.913 1.00 94.38 286 ALA A O 1
ATOM 1965 N N . SER A 1 287 ? -14.887 1.906 18.597 1.00 92.00 287 SER A N 1
ATOM 1966 C CA . SER A 1 287 ? -14.543 1.444 19.948 1.00 92.00 287 SER A CA 1
ATOM 1967 C C . SER A 1 287 ? -15.044 2.405 21.031 1.00 92.00 287 SER A C 1
ATOM 1969 O O . SER A 1 287 ? -15.626 1.976 22.030 1.00 92.00 287 SER A O 1
ATOM 1971 N N . LEU A 1 288 ? -14.893 3.716 20.821 1.00 93.44 288 LEU A N 1
ATOM 1972 C CA . LEU A 1 288 ? -15.425 4.732 21.733 1.00 93.44 288 LEU A CA 1
ATOM 1973 C C . LEU A 1 288 ? -16.953 4.734 21.783 1.00 93.44 288 LEU A C 1
ATOM 1975 O O . LEU A 1 288 ? -17.511 4.841 22.872 1.00 93.44 288 LEU A O 1
ATOM 1979 N N . GLY A 1 289 ? -17.627 4.576 20.644 1.00 96.12 289 GLY A N 1
ATOM 1980 C CA . GLY A 1 289 ? -19.084 4.453 20.591 1.00 96.12 289 GLY A CA 1
ATOM 1981 C C . GLY A 1 289 ? -19.588 3.224 21.351 1.00 96.12 289 GLY A C 1
ATOM 1982 O O . GLY A 1 289 ? -20.534 3.316 22.131 1.00 96.12 289 GLY A O 1
ATOM 1983 N N . ALA A 1 290 ? -18.911 2.081 21.210 1.00 95.50 290 ALA A N 1
ATOM 1984 C CA . ALA A 1 290 ? -19.233 0.872 21.969 1.00 95.50 290 ALA A CA 1
ATOM 1985 C C . ALA A 1 290 ? -19.058 1.075 23.486 1.00 95.50 290 ALA A C 1
ATOM 1987 O O . ALA A 1 290 ? -19.912 0.672 24.280 1.00 95.50 290 ALA A O 1
ATOM 1988 N N . VAL A 1 291 ? -17.974 1.739 23.893 1.00 94.75 291 VAL A N 1
ATOM 1989 C CA . VAL A 1 291 ? -17.720 2.102 25.293 1.00 94.75 291 VAL A CA 1
ATOM 1990 C C . VAL A 1 291 ? -18.781 3.070 25.827 1.00 94.75 291 VAL A C 1
ATOM 1992 O O . VAL A 1 291 ? -19.253 2.872 26.945 1.00 94.75 291 VAL A O 1
ATOM 1995 N N . GLN A 1 292 ? -19.191 4.075 25.046 1.00 95.44 292 GLN A N 1
ATOM 1996 C CA . GLN A 1 292 ? -20.269 5.006 25.410 1.00 95.44 292 GLN A CA 1
ATOM 1997 C C . GLN A 1 292 ? -21.583 4.259 25.661 1.00 95.44 292 GLN A C 1
ATOM 1999 O O . GLN A 1 292 ? -22.149 4.388 26.743 1.00 95.44 292 GLN A O 1
ATOM 2004 N N . ASN A 1 293 ? -21.991 3.374 24.744 1.00 96.31 293 ASN A N 1
ATOM 2005 C CA . ASN A 1 293 ? -23.186 2.539 24.925 1.00 96.31 293 ASN A CA 1
ATOM 2006 C C . ASN A 1 293 ? -23.110 1.709 26.216 1.00 96.31 293 ASN A C 1
ATOM 2008 O O . ASN A 1 293 ? -24.078 1.597 26.971 1.00 96.31 293 ASN A O 1
ATOM 2012 N N . ARG A 1 294 ? -21.936 1.138 26.510 1.00 95.06 294 ARG A N 1
ATOM 2013 C CA . ARG A 1 294 ? -21.721 0.379 27.744 1.00 95.06 294 ARG A CA 1
ATOM 2014 C C . ARG A 1 294 ? -21.818 1.269 28.986 1.00 95.06 294 ARG A C 1
ATOM 2016 O O . ARG A 1 294 ? -22.404 0.826 29.977 1.00 95.06 294 ARG A O 1
ATOM 2023 N N . PHE A 1 295 ? -21.276 2.488 28.957 1.00 96.06 295 PHE A N 1
ATOM 2024 C CA . PHE A 1 295 ? -21.434 3.451 30.051 1.00 96.06 295 PHE A CA 1
ATOM 2025 C C . PHE A 1 295 ? -22.903 3.811 30.269 1.00 96.06 295 PHE A C 1
ATOM 2027 O O . PHE A 1 295 ? -23.361 3.708 31.403 1.00 96.06 295 PHE A O 1
ATOM 2034 N N . ASP A 1 296 ? -23.657 4.125 29.218 1.00 96.75 296 ASP A N 1
ATOM 2035 C CA . ASP A 1 296 ? -25.068 4.516 29.328 1.00 96.75 296 ASP A CA 1
ATOM 2036 C C . ASP A 1 296 ? -25.935 3.403 29.932 1.00 96.75 296 ASP A C 1
ATOM 2038 O O . ASP A 1 296 ? -26.730 3.641 30.851 1.00 96.75 296 ASP A O 1
ATOM 2042 N N . HIS A 1 297 ? -25.734 2.158 29.487 1.00 96.44 297 HIS A N 1
ATOM 2043 C CA . HIS A 1 297 ? -26.408 0.999 30.075 1.00 96.44 297 HIS A CA 1
ATOM 2044 C C . HIS A 1 297 ? -26.019 0.784 31.539 1.00 96.44 297 HIS A C 1
ATOM 2046 O O . HIS A 1 297 ? -26.877 0.508 32.380 1.00 96.44 297 HIS A O 1
ATOM 2052 N N . THR A 1 298 ? -24.734 0.937 31.858 1.00 94.81 298 THR A N 1
ATOM 2053 C CA . THR A 1 298 ? -24.230 0.750 33.221 1.00 94.81 298 THR A CA 1
ATOM 2054 C C . THR A 1 298 ? -24.770 1.828 34.159 1.00 94.81 298 THR A C 1
ATOM 2056 O O . THR A 1 298 ? -25.264 1.499 35.234 1.00 94.81 298 THR A O 1
ATOM 2059 N N . ILE A 1 299 ? -24.762 3.095 33.738 1.00 94.50 299 ILE A N 1
ATOM 2060 C CA . ILE A 1 299 ? -25.320 4.232 34.483 1.00 94.50 299 ILE A CA 1
ATOM 2061 C C . ILE A 1 299 ? -26.812 4.014 34.738 1.00 94.50 299 ILE A C 1
ATOM 2063 O O . ILE A 1 299 ? -27.261 4.132 35.877 1.00 94.50 299 ILE A O 1
ATOM 2067 N N . SER A 1 300 ? -27.571 3.632 33.708 1.00 96.44 300 SER A N 1
ATOM 2068 C CA . SER A 1 300 ? -29.010 3.374 33.835 1.00 96.44 300 SER A CA 1
ATOM 2069 C C . SER A 1 300 ? -29.301 2.237 34.817 1.00 96.44 300 SER A C 1
ATOM 2071 O O . SER A 1 300 ? -30.198 2.337 35.654 1.00 96.44 300 SER A O 1
ATOM 2073 N N . ASN A 1 301 ? -28.520 1.156 34.765 1.00 93.94 301 ASN A N 1
ATOM 2074 C CA . ASN A 1 301 ? -28.654 0.043 35.701 1.00 93.94 301 ASN A CA 1
ATOM 2075 C C . ASN A 1 301 ? -28.292 0.451 37.141 1.00 93.94 301 ASN A C 1
ATOM 2077 O O . ASN A 1 301 ? -29.026 0.145 38.078 1.00 93.94 301 ASN A O 1
ATOM 2081 N N . LEU A 1 302 ? -27.195 1.187 37.330 1.00 93.75 302 LEU A N 1
ATOM 2082 C CA . LEU A 1 302 ? -26.754 1.651 38.647 1.00 93.75 302 LEU A CA 1
ATOM 2083 C C . LEU A 1 302 ? -27.714 2.661 39.269 1.00 93.75 302 LEU A C 1
ATOM 2085 O O . LEU A 1 302 ? -27.914 2.624 40.479 1.00 93.75 302 LEU A O 1
ATOM 2089 N N . ALA A 1 303 ? -28.332 3.528 38.466 1.00 94.56 303 ALA A N 1
ATOM 2090 C CA . ALA A 1 303 ? -29.372 4.438 38.933 1.00 94.56 303 ALA A CA 1
ATOM 2091 C C . ALA A 1 303 ? -30.567 3.655 39.501 1.00 94.56 303 ALA A C 1
ATOM 2093 O O . ALA A 1 303 ? -30.978 3.911 40.632 1.00 94.56 303 ALA A O 1
ATOM 2094 N N . ASN A 1 304 ? -31.038 2.630 38.778 1.00 95.19 304 ASN A N 1
ATOM 2095 C CA . ASN A 1 304 ? -32.097 1.736 39.256 1.00 95.19 304 ASN A CA 1
ATOM 2096 C C . ASN A 1 304 ? -31.691 0.991 40.539 1.00 95.19 304 ASN A C 1
ATOM 2098 O O . ASN A 1 304 ? -32.477 0.888 41.481 1.00 95.19 304 ASN A O 1
ATOM 2102 N N . ILE A 1 305 ? -30.463 0.468 40.609 1.00 94.38 305 ILE A N 1
ATOM 2103 C CA . ILE A 1 305 ? -29.962 -0.206 41.816 1.00 94.38 305 ILE A CA 1
ATOM 2104 C C . ILE A 1 305 ? -29.901 0.778 42.989 1.00 94.38 305 ILE A C 1
ATOM 2106 O O . ILE A 1 305 ? -30.368 0.451 44.076 1.00 94.38 305 ILE A O 1
ATOM 2110 N N . SER A 1 306 ? -29.376 1.985 42.774 1.00 94.25 306 SER A N 1
ATOM 2111 C CA . SER A 1 306 ? -29.267 3.031 43.794 1.00 94.25 306 SER A CA 1
ATOM 2112 C C . SER A 1 306 ? -30.635 3.433 44.348 1.00 94.25 306 SER A C 1
ATOM 2114 O O . SER A 1 306 ? -30.794 3.537 45.565 1.00 94.25 306 SER A O 1
ATOM 2116 N N . GLU A 1 307 ? -31.645 3.579 43.486 1.00 95.44 307 GLU A N 1
ATOM 2117 C CA . GLU A 1 307 ? -33.025 3.852 43.896 1.00 95.44 307 GLU A CA 1
ATOM 2118 C C . GLU A 1 307 ? -33.593 2.710 44.753 1.00 95.44 307 GLU A C 1
ATOM 2120 O O . GLU A 1 307 ? -34.079 2.941 45.863 1.00 95.44 307 GLU A O 1
ATOM 2125 N N . ASN A 1 308 ? -33.445 1.459 44.305 1.00 94.56 308 ASN A N 1
ATOM 2126 C CA . ASN A 1 308 ? -33.925 0.283 45.037 1.00 94.56 308 ASN A CA 1
ATOM 2127 C C . ASN A 1 308 ? -33.212 0.079 46.385 1.00 94.56 308 ASN A C 1
ATOM 2129 O O . ASN A 1 308 ? -33.847 -0.284 47.384 1.00 94.56 308 ASN A O 1
ATOM 2133 N N . VAL A 1 309 ? -31.899 0.313 46.434 1.00 94.56 309 VAL A N 1
ATOM 2134 C CA . VAL A 1 309 ? -31.097 0.231 47.662 1.00 94.56 309 VAL A CA 1
ATOM 2135 C C . VAL A 1 309 ? -31.475 1.360 48.615 1.00 94.56 309 VAL A C 1
ATOM 2137 O O . VAL A 1 309 ? -31.657 1.103 49.803 1.00 94.56 309 VAL A O 1
ATOM 2140 N N . SER A 1 310 ? -31.672 2.580 48.113 1.00 94.56 310 SER A N 1
ATOM 2141 C CA . SER A 1 310 ? -32.109 3.723 48.923 1.00 94.56 310 SER A CA 1
ATOM 2142 C C . SER A 1 310 ? -33.501 3.494 49.511 1.00 94.56 310 SER A C 1
ATOM 2144 O O . SER A 1 310 ? -33.689 3.679 50.711 1.00 94.56 310 SER A O 1
ATOM 2146 N N . ALA A 1 311 ? -34.449 2.986 48.717 1.00 95.25 311 ALA A N 1
ATOM 2147 C CA . ALA A 1 311 ? -35.786 2.620 49.189 1.00 95.25 311 ALA A CA 1
ATOM 2148 C C . ALA A 1 311 ? -35.748 1.484 50.226 1.00 95.25 311 ALA A C 1
ATOM 2150 O O . ALA A 1 311 ? -36.469 1.503 51.224 1.00 95.25 311 ALA A O 1
ATOM 2151 N N . SER A 1 312 ? -34.883 0.486 50.026 1.00 94.94 312 SER A N 1
ATOM 2152 C CA . SER A 1 312 ? -34.712 -0.614 50.983 1.00 94.94 312 SER A CA 1
ATOM 2153 C C . SER A 1 312 ? -34.049 -0.156 52.278 1.00 94.94 312 SER A C 1
ATOM 2155 O O . SER A 1 312 ? -34.457 -0.588 53.351 1.00 94.94 312 SER A O 1
ATOM 2157 N N . ARG A 1 313 ? -33.082 0.761 52.192 1.00 93.88 313 ARG A N 1
ATOM 2158 C CA . ARG A 1 313 ? -32.458 1.388 53.355 1.00 93.88 313 ARG A CA 1
ATOM 2159 C C . ARG A 1 313 ? -33.448 2.268 54.116 1.00 93.88 313 ARG A C 1
ATOM 2161 O O . ARG A 1 313 ? -33.487 2.156 55.332 1.00 93.88 313 ARG A O 1
ATOM 2168 N N . SER A 1 314 ? -34.272 3.058 53.427 1.00 94.31 314 SER A N 1
ATOM 2169 C CA . SER A 1 314 ? -35.348 3.855 54.035 1.00 94.31 314 SER A CA 1
ATOM 2170 C C . SER A 1 314 ? -36.318 2.969 54.823 1.00 94.31 314 SER A C 1
ATOM 2172 O O . SER A 1 314 ? -36.561 3.224 55.992 1.00 94.31 314 SER A O 1
ATOM 2174 N N . ARG A 1 315 ? -36.748 1.824 54.273 1.00 88.88 315 ARG A N 1
ATOM 2175 C CA . ARG A 1 315 ? -37.596 0.857 55.006 1.00 88.88 315 ARG A CA 1
ATOM 2176 C C . ARG A 1 315 ? -36.974 0.279 56.283 1.00 88.88 315 ARG A C 1
ATOM 2178 O O . ARG A 1 315 ? -37.713 -0.204 57.133 1.00 88.88 315 ARG A O 1
ATOM 2185 N N . ILE A 1 316 ? -35.646 0.240 56.384 1.00 88.06 316 ILE A N 1
ATOM 2186 C CA . ILE A 1 316 ? -34.934 -0.309 57.550 1.00 88.06 316 ILE A CA 1
ATOM 2187 C C . ILE A 1 316 ? -34.583 0.797 58.550 1.00 88.06 316 ILE A C 1
ATOM 2189 O O . ILE A 1 316 ? -34.641 0.575 59.755 1.00 88.06 316 ILE A O 1
ATOM 2193 N N . GLN A 1 317 ? -34.147 1.953 58.050 1.00 88.75 317 GLN A N 1
ATOM 2194 C CA . GLN A 1 317 ? -33.565 3.025 58.851 1.00 88.75 317 GLN A CA 1
ATOM 2195 C C . GLN A 1 317 ? -34.578 4.115 59.211 1.00 88.75 317 GLN A C 1
ATOM 2197 O O . GLN A 1 317 ? -34.469 4.692 60.293 1.00 88.75 317 GLN A O 1
ATOM 2202 N N . ASP A 1 318 ? -35.537 4.397 58.331 1.00 90.25 318 ASP A N 1
ATOM 2203 C CA . ASP A 1 318 ? -36.542 5.426 58.564 1.00 90.25 318 ASP A CA 1
ATOM 2204 C C . ASP A 1 318 ? -37.711 4.825 59.348 1.00 90.25 318 ASP A C 1
ATOM 2206 O O . ASP A 1 318 ? -38.170 3.712 59.082 1.00 90.25 318 ASP A O 1
ATOM 2210 N N . THR A 1 319 ? -38.192 5.566 60.342 1.00 84.25 319 THR A N 1
ATOM 2211 C CA . THR A 1 319 ? -39.343 5.158 61.143 1.00 84.25 319 THR A CA 1
ATOM 2212 C C . THR A 1 319 ? -40.640 5.573 60.462 1.00 84.25 319 THR A C 1
ATOM 2214 O O . THR A 1 319 ? -40.740 6.636 59.843 1.00 84.25 319 THR A O 1
ATOM 2217 N N . ASP A 1 320 ? -41.669 4.739 60.594 1.00 87.25 320 ASP A N 1
ATOM 2218 C CA . ASP A 1 320 ? -43.012 5.126 60.184 1.00 87.25 320 ASP A CA 1
ATOM 2219 C C . ASP A 1 320 ? -43.539 6.196 61.147 1.00 87.25 320 ASP A C 1
ATOM 2221 O O . ASP A 1 320 ? -43.903 5.910 62.292 1.00 87.25 320 ASP A O 1
ATOM 2225 N N . PHE A 1 321 ? -43.585 7.438 60.663 1.00 86.62 321 PHE A N 1
ATOM 2226 C CA . PHE A 1 321 ? -44.019 8.601 61.430 1.00 86.62 321 PHE A CA 1
ATOM 2227 C C . PHE A 1 321 ? -45.406 8.413 62.055 1.00 86.62 321 PHE A C 1
ATOM 2229 O O . PHE A 1 321 ? -45.650 8.912 63.156 1.00 86.62 321 PHE A O 1
ATOM 2236 N N . ALA A 1 322 ? -46.312 7.686 61.393 1.00 86.06 322 ALA A N 1
ATOM 2237 C CA . ALA A 1 322 ? -47.648 7.440 61.925 1.00 86.06 322 ALA A CA 1
ATOM 2238 C C . ALA A 1 322 ? -47.598 6.552 63.177 1.00 86.06 322 ALA A C 1
ATOM 2240 O O . ALA A 1 322 ? -48.238 6.862 64.186 1.00 86.06 322 ALA A O 1
ATOM 2241 N N . THR A 1 323 ? -46.800 5.485 63.128 1.00 89.56 323 THR A N 1
ATOM 2242 C CA . THR A 1 323 ? -46.631 4.550 64.247 1.00 89.56 323 THR A CA 1
ATOM 2243 C C . THR A 1 323 ? -45.858 5.202 65.394 1.00 89.56 323 THR A C 1
ATOM 2245 O O . THR A 1 323 ? -46.330 5.195 66.531 1.00 89.56 323 THR A O 1
ATOM 2248 N N . GLU A 1 324 ? -44.738 5.864 65.098 1.00 90.44 324 GLU A N 1
ATOM 2249 C CA . GLU A 1 324 ? -43.907 6.538 66.105 1.00 90.44 324 GLU A CA 1
ATOM 2250 C C . GLU A 1 324 ? -44.677 7.663 66.817 1.00 90.44 324 GLU A C 1
ATOM 2252 O O . GLU A 1 324 ? -44.625 7.789 68.039 1.00 90.44 324 GLU A O 1
ATOM 2257 N N . THR A 1 325 ? -45.470 8.457 66.085 1.00 90.38 325 THR A N 1
ATOM 2258 C CA . THR A 1 325 ? -46.284 9.525 66.691 1.00 90.38 325 THR A CA 1
ATOM 2259 C C . THR A 1 325 ? -47.381 8.953 67.588 1.00 90.38 325 THR A C 1
ATOM 2261 O O . THR A 1 325 ? -47.664 9.518 68.649 1.00 90.38 325 THR A O 1
ATOM 2264 N N . ALA A 1 326 ? -47.995 7.827 67.211 1.00 93.00 326 ALA A N 1
ATOM 2265 C CA . ALA A 1 326 ? -48.988 7.157 68.046 1.00 93.00 326 ALA A CA 1
ATOM 2266 C C . ALA A 1 326 ? -48.363 6.599 69.334 1.00 93.00 326 ALA A C 1
ATOM 2268 O O . ALA A 1 326 ? -48.930 6.774 70.416 1.00 93.00 326 ALA A O 1
ATOM 2269 N N . GLU A 1 327 ? -47.180 5.989 69.243 1.00 93.06 327 GLU A N 1
ATOM 2270 C CA . GLU A 1 327 ? -46.429 5.521 70.409 1.00 93.06 327 GLU A CA 1
ATOM 2271 C C . GLU A 1 327 ? -45.968 6.679 71.296 1.00 93.06 327 GLU A C 1
ATOM 2273 O O . GLU A 1 327 ? -46.185 6.634 72.508 1.00 93.06 327 GLU A O 1
ATOM 2278 N N . MET A 1 328 ? -45.431 7.757 70.721 1.00 94.25 328 MET A N 1
ATOM 2279 C CA . MET A 1 328 ? -45.070 8.974 71.451 1.00 94.25 328 MET A CA 1
ATOM 2280 C C . MET A 1 328 ? -46.283 9.556 72.183 1.00 94.25 328 MET A C 1
ATOM 2282 O O . MET A 1 328 ? -46.202 9.842 73.377 1.00 94.25 328 MET A O 1
ATOM 2286 N N . THR A 1 329 ? -47.424 9.686 71.502 1.00 92.69 329 THR A N 1
ATOM 2287 C CA . THR A 1 329 ? -48.661 10.220 72.092 1.00 92.69 329 THR A CA 1
ATOM 2288 C C . THR A 1 329 ? -49.174 9.308 73.206 1.00 92.69 329 THR A C 1
ATOM 2290 O O . THR A 1 329 ? -49.516 9.779 74.290 1.00 92.69 329 THR A O 1
ATOM 2293 N N . LYS A 1 330 ? -49.167 7.986 72.992 1.00 92.94 330 LYS A N 1
ATOM 2294 C CA . LYS A 1 330 ? -49.515 6.993 74.017 1.00 92.94 330 LYS A CA 1
ATOM 2295 C C . LYS A 1 330 ? -48.592 7.099 75.230 1.00 92.94 330 LYS A C 1
ATOM 2297 O O . LYS A 1 330 ? -49.077 7.087 76.358 1.00 92.94 330 LYS A O 1
ATOM 2302 N N . ASN A 1 331 ? -47.287 7.233 75.013 1.00 94.44 331 ASN A N 1
ATOM 2303 C CA . ASN A 1 331 ? -46.298 7.383 76.076 1.00 94.44 331 ASN A CA 1
ATOM 2304 C C . ASN A 1 331 ? -46.478 8.705 76.835 1.00 94.44 331 ASN A C 1
ATOM 2306 O O . ASN A 1 331 ? -46.414 8.703 78.061 1.00 94.44 331 ASN A O 1
ATOM 2310 N N . GLN A 1 332 ? -46.788 9.809 76.153 1.00 92.44 332 GLN A N 1
ATOM 2311 C CA . GLN A 1 332 ? -47.112 11.091 76.790 1.00 92.44 332 GLN A CA 1
ATOM 2312 C C . GLN A 1 332 ? -48.388 11.002 77.638 1.00 92.44 332 GLN A C 1
ATOM 2314 O O . GLN A 1 332 ? -48.395 11.458 78.781 1.00 92.44 332 GLN A O 1
ATOM 2319 N N . ILE A 1 333 ? -49.442 10.355 77.131 1.00 89.19 333 ILE A N 1
ATOM 2320 C CA . ILE A 1 333 ? -50.681 10.123 77.890 1.00 89.19 333 ILE A CA 1
ATOM 2321 C C . ILE A 1 333 ? -50.411 9.213 79.092 1.00 89.19 333 ILE A C 1
ATOM 2323 O O . ILE A 1 333 ? -50.882 9.506 80.186 1.00 89.19 333 ILE A O 1
ATOM 2327 N N . LEU A 1 334 ? -49.626 8.142 78.938 1.00 90.12 334 LEU A N 1
ATOM 2328 C CA . LEU A 1 334 ? -49.238 7.266 80.049 1.00 90.12 334 LEU A CA 1
ATOM 2329 C C . LEU A 1 334 ? -48.386 7.993 81.092 1.00 90.12 334 LEU A C 1
ATOM 2331 O O . LEU A 1 334 ? -48.565 7.753 82.280 1.00 90.12 334 LEU A O 1
ATOM 2335 N N . GLN A 1 335 ? -47.497 8.901 80.688 1.00 91.38 335 GLN A N 1
ATOM 2336 C CA . GLN A 1 335 ? -46.732 9.738 81.617 1.00 91.38 335 GLN A CA 1
ATOM 2337 C C . GLN A 1 335 ? -47.640 10.729 82.368 1.00 91.38 335 GLN A C 1
ATOM 2339 O O . GLN A 1 335 ? -47.504 10.896 83.582 1.00 91.38 335 GLN A O 1
ATOM 2344 N N . GLN A 1 336 ? -48.617 11.340 81.693 1.00 89.00 336 GLN A N 1
ATOM 2345 C CA . GLN A 1 336 ? -49.607 12.218 82.332 1.00 89.00 336 GLN A CA 1
ATOM 2346 C C . GLN A 1 336 ? -50.555 11.442 83.263 1.00 89.00 336 GLN A C 1
ATOM 2348 O O . GLN A 1 336 ? -50.806 11.856 84.393 1.00 89.00 336 GLN A O 1
ATOM 2353 N N . ALA A 1 337 ? -51.035 10.273 82.841 1.00 85.31 337 ALA A N 1
ATOM 2354 C CA . ALA A 1 337 ? -51.864 9.397 83.662 1.00 85.31 337 ALA A CA 1
ATOM 2355 C C . ALA A 1 337 ? -51.070 8.822 84.840 1.00 85.31 337 ALA A C 1
ATOM 2357 O O . ALA A 1 337 ? -51.575 8.785 85.954 1.00 85.31 337 ALA A O 1
ATOM 2358 N N . GLY A 1 338 ? -49.813 8.433 84.625 1.00 88.25 338 GLY A N 1
ATOM 2359 C CA . GLY A 1 338 ? -48.902 7.959 85.661 1.00 88.25 338 GLY A CA 1
ATOM 2360 C C . GLY A 1 338 ? -48.656 9.022 86.724 1.00 88.25 338 GLY A C 1
ATOM 2361 O O . GLY A 1 338 ? -48.802 8.729 87.904 1.00 88.25 338 GLY A O 1
ATOM 2362 N N . THR A 1 339 ? -48.377 10.269 86.331 1.00 85.06 339 THR A N 1
ATOM 2363 C CA . THR A 1 339 ? -48.226 11.386 87.281 1.00 85.06 339 THR A CA 1
ATOM 2364 C C . THR A 1 339 ? -49.535 11.719 88.003 1.00 85.06 339 THR A C 1
ATOM 2366 O O . THR A 1 339 ? -49.507 11.960 89.209 1.00 85.06 339 THR A O 1
ATOM 2369 N N . SER A 1 340 ? -50.689 11.649 87.329 1.00 81.56 340 SER A N 1
ATOM 2370 C CA . SER A 1 340 ? -52.006 11.843 87.956 1.00 81.56 340 SER A CA 1
ATOM 2371 C C . SER A 1 340 ? -52.371 10.716 88.931 1.00 81.56 340 SER A C 1
ATOM 2373 O O . SER A 1 340 ? -52.858 10.988 90.026 1.00 81.56 340 SER A O 1
ATOM 2375 N N . ILE A 1 341 ? -52.102 9.455 88.582 1.00 81.31 341 ILE A N 1
ATOM 2376 C CA . ILE A 1 341 ? -52.325 8.295 89.456 1.00 81.31 341 ILE A CA 1
ATOM 2377 C C . ILE A 1 341 ? -51.350 8.329 90.632 1.00 81.31 341 ILE A C 1
ATOM 2379 O O . ILE A 1 341 ? -51.777 8.103 91.756 1.00 81.31 341 ILE A O 1
ATOM 2383 N N . LEU A 1 342 ? -50.075 8.672 90.420 1.00 77.50 342 LEU A N 1
ATOM 2384 C CA . LEU A 1 342 ? -49.109 8.901 91.502 1.00 77.50 342 LEU A CA 1
ATOM 2385 C C . LEU A 1 342 ? -49.563 10.038 92.426 1.00 77.50 342 LEU A C 1
ATOM 2387 O O . LEU A 1 342 ? -49.496 9.897 93.643 1.00 77.50 342 LEU A O 1
ATOM 2391 N N . SER A 1 343 ? -50.077 11.140 91.877 1.00 78.12 343 SER A N 1
ATOM 2392 C CA . SER A 1 343 ? -50.679 12.234 92.648 1.00 78.12 343 SER A CA 1
ATOM 2393 C C . SER A 1 343 ? -51.854 11.745 93.504 1.00 78.12 343 SER A C 1
ATOM 2395 O O . SER A 1 343 ? -51.929 12.049 94.693 1.00 78.12 343 SER A O 1
ATOM 2397 N N . GLN A 1 344 ? -52.751 10.942 92.933 1.00 76.81 344 GLN A N 1
ATOM 2398 C CA . GLN A 1 344 ? -53.957 10.457 93.609 1.00 76.81 344 GLN A CA 1
ATOM 2399 C C . GLN A 1 344 ? -53.657 9.347 94.631 1.00 76.81 344 GLN A C 1
ATOM 2401 O O . GLN A 1 344 ? -54.212 9.336 95.729 1.00 76.81 344 GLN A O 1
ATOM 2406 N N . ALA A 1 345 ? -52.703 8.469 94.324 1.00 76.56 345 ALA A N 1
ATOM 2407 C CA . ALA A 1 345 ? -52.167 7.465 95.236 1.00 76.56 345 ALA A CA 1
ATOM 2408 C C . ALA A 1 345 ? -51.371 8.092 96.390 1.00 76.56 345 ALA A C 1
ATOM 2410 O O . ALA A 1 345 ? -51.368 7.534 97.479 1.00 76.56 345 ALA A O 1
ATOM 2411 N N . ASN A 1 346 ? -50.749 9.261 96.198 1.00 71.12 346 ASN A N 1
ATOM 2412 C CA . ASN A 1 346 ? -50.130 10.028 97.285 1.00 71.12 346 ASN A CA 1
ATOM 2413 C C . ASN A 1 346 ? -51.160 10.753 98.176 1.00 71.12 346 ASN A C 1
ATOM 2415 O O . ASN A 1 346 ? -50.863 11.048 99.333 1.00 71.12 346 ASN A O 1
ATOM 2419 N N . GLN A 1 347 ? -52.373 11.018 97.679 1.00 76.31 347 GLN A N 1
ATOM 2420 C CA . GLN A 1 347 ? -53.462 11.636 98.452 1.00 76.31 347 GLN A CA 1
ATOM 2421 C C . GLN A 1 347 ? -54.279 10.617 99.266 1.00 76.31 347 GLN A C 1
ATOM 2423 O O . GLN A 1 347 ? -54.717 10.933 100.373 1.00 76.31 347 GLN A O 1
ATOM 2428 N N . LEU A 1 348 ? -54.436 9.383 98.768 1.00 70.94 348 LEU A N 1
ATOM 2429 C CA . LEU A 1 348 ? -55.187 8.309 99.438 1.00 70.94 348 LEU A CA 1
ATOM 2430 C C . LEU A 1 348 ? -54.731 8.033 100.897 1.00 70.94 348 LEU A C 1
ATOM 2432 O O . LEU A 1 348 ? -55.590 7.919 101.778 1.00 70.94 348 LEU A O 1
ATOM 2436 N N . PRO A 1 349 ? -53.416 7.981 101.207 1.00 72.12 349 PRO A N 1
ATOM 2437 C CA . PRO A 1 349 ? -52.918 7.820 102.572 1.00 72.12 349 PRO A CA 1
ATOM 2438 C C . PRO A 1 349 ? -53.296 8.990 103.484 1.00 72.12 349 PRO A C 1
ATOM 2440 O O . PRO A 1 349 ? -53.604 8.772 104.654 1.00 72.12 349 PRO A O 1
ATOM 2443 N N . GLN A 1 350 ? -53.329 10.222 102.962 1.00 63.66 350 GLN A N 1
ATOM 2444 C CA . GLN A 1 350 ? -53.738 11.391 103.747 1.00 63.66 350 GLN A CA 1
ATOM 2445 C C . GLN A 1 350 ? -55.236 11.372 104.070 1.00 63.66 350 GLN A C 1
ATOM 2447 O O . GLN A 1 350 ? -55.627 11.693 105.190 1.00 63.66 350 GLN A O 1
ATOM 2452 N N . THR A 1 351 ? -56.080 10.917 103.140 1.00 63.44 351 THR A N 1
ATOM 2453 C CA . THR A 1 351 ? -57.514 10.730 103.414 1.00 63.44 351 THR A CA 1
ATOM 2454 C C . THR A 1 351 ? -57.792 9.575 104.378 1.00 63.44 351 THR A C 1
ATOM 2456 O O . THR A 1 351 ? -58.700 9.675 105.196 1.00 63.44 351 THR A O 1
ATOM 2459 N N . ALA A 1 352 ? -56.991 8.505 104.345 1.00 60.00 352 ALA A N 1
ATOM 2460 C CA . ALA A 1 352 ? -57.102 7.407 105.306 1.00 60.00 352 ALA A CA 1
ATOM 2461 C C . ALA A 1 352 ? -56.704 7.840 106.730 1.00 60.00 352 ALA A C 1
ATOM 2463 O O . ALA A 1 352 ? -57.344 7.436 107.696 1.00 60.00 352 ALA A O 1
ATOM 2464 N N . LEU A 1 353 ? -55.706 8.720 106.862 1.00 59.41 353 LEU A N 1
ATOM 2465 C CA . LEU A 1 353 ? -55.349 9.353 108.136 1.00 59.41 353 LEU A CA 1
ATOM 2466 C C . LEU A 1 353 ? -56.453 10.284 108.664 1.00 59.41 353 LEU A C 1
ATOM 2468 O O . LEU A 1 353 ? -56.677 10.324 109.868 1.00 59.41 353 LEU A O 1
ATOM 2472 N N . SER A 1 354 ? -57.195 10.963 107.784 1.00 58.78 354 SER A N 1
ATOM 2473 C CA . SER A 1 354 ? -58.353 11.788 108.167 1.00 58.78 354 SER A CA 1
ATOM 2474 C C . SER A 1 354 ? -59.556 10.984 108.681 1.00 58.78 354 SER A C 1
ATOM 2476 O O . SER A 1 354 ? -60.439 11.572 109.295 1.00 58.78 354 SER A O 1
ATOM 2478 N N . LEU A 1 355 ? -59.633 9.679 108.405 1.00 57.00 355 LEU A N 1
ATOM 2479 C CA . LEU A 1 355 ? -60.702 8.794 108.893 1.00 57.00 355 LEU A CA 1
ATOM 2480 C C . LEU A 1 355 ? -60.331 8.076 110.200 1.00 57.00 355 LEU A C 1
ATOM 2482 O O . LEU A 1 355 ? -61.182 7.418 110.795 1.00 57.00 355 LEU A O 1
ATOM 2486 N N . LEU A 1 356 ? -59.071 8.183 110.635 1.00 54.03 356 LEU A N 1
ATOM 2487 C CA . LEU A 1 356 ? -58.567 7.614 111.887 1.00 54.03 356 LEU A CA 1
ATOM 2488 C C . LEU A 1 356 ? -58.345 8.666 112.991 1.00 54.03 356 LEU A C 1
ATOM 2490 O O . LEU A 1 356 ? -57.915 8.295 114.083 1.00 54.03 356 LEU A O 1
ATOM 2494 N N . GLY A 1 357 ? -58.595 9.946 112.700 1.00 54.22 357 GLY A N 1
ATOM 2495 C CA . GLY A 1 357 ? -58.407 11.082 113.609 1.00 54.22 357 GLY A CA 1
ATOM 2496 C C . GLY A 1 357 ? -59.713 11.762 113.971 1.00 54.22 357 GLY A C 1
ATOM 2497 O O . GLY A 1 357 ? -60.518 11.995 113.044 1.00 54.22 357 GLY A O 1
#

Radius of gyration: 42.11 Å; chains: 1; bounding box: 84×36×155 Å

Organism: NCBI:txid1872678